Protein AF-A0A6L8ACH6-F1 (afdb_monomer)

pLDDT: mean 86.18, std 9.69, range [38.22, 97.25]

Sequence (185 aa):
MFSPNTLSLLRILLIPVFVLIYIFSDTHQWIAGLLFAIASITDLLDGYIARRTGKTSSFGTFLDPTADKLTVISALVLLVGMHGELWLTLPGLVIVCRELLVSSLREWMAERQVRSQVAVTEISKAKTVVQMVAIVILLSNAPVFNLWTILGYIFIYIATALTLWSMFVHLRSAWPVLRSDFIEK

Structure (mmCIF, N/CA/C/O backbone):
data_AF-A0A6L8ACH6-F1
#
_entry.id   AF-A0A6L8ACH6-F1
#
loop_
_atom_site.group_PDB
_atom_site.id
_atom_site.type_symbol
_atom_site.label_atom_id
_atom_site.label_alt_id
_atom_site.label_comp_id
_atom_site.label_asym_id
_atom_site.label_entity_id
_atom_site.label_seq_id
_atom_site.pdbx_PDB_ins_code
_atom_site.Cartn_x
_atom_site.Cartn_y
_atom_site.Cartn_z
_atom_site.occupancy
_atom_site.B_iso_or_equiv
_atom_site.auth_seq_id
_atom_site.auth_comp_id
_atom_site.auth_asym_id
_atom_site.auth_atom_id
_atom_site.pdbx_PDB_model_num
ATOM 1 N N . MET A 1 1 ? -17.388 22.286 -6.278 1.00 38.22 1 MET A N 1
ATOM 2 C CA . MET A 1 1 ? -18.056 21.077 -5.751 1.00 38.22 1 MET A CA 1
ATOM 3 C C . MET A 1 1 ? -17.069 19.916 -5.835 1.00 38.22 1 MET A C 1
ATOM 5 O O . MET A 1 1 ? -17.180 19.087 -6.718 1.00 38.22 1 MET A O 1
ATOM 9 N N . PHE A 1 2 ? -16.052 19.898 -4.969 1.00 48.22 2 PHE A N 1
ATOM 10 C CA . PHE A 1 2 ? -15.153 18.748 -4.830 1.00 48.22 2 PHE A CA 1
ATOM 11 C C . PHE A 1 2 ? -15.548 18.057 -3.531 1.00 48.22 2 PHE A C 1
ATOM 13 O O . PHE A 1 2 ? -15.293 18.574 -2.445 1.00 48.22 2 PHE A O 1
ATOM 20 N N . SER A 1 3 ? -16.297 16.963 -3.638 1.00 57.16 3 SER A N 1
ATOM 21 C CA . SER A 1 3 ? -16.552 16.102 -2.486 1.00 57.16 3 SER A CA 1
ATOM 22 C C . SER A 1 3 ? -15.274 15.318 -2.175 1.00 57.16 3 SER A C 1
ATOM 24 O O . SER A 1 3 ? -14.620 14.893 -3.126 1.00 57.16 3 SER A O 1
ATOM 26 N N . PRO A 1 4 ? -14.945 15.050 -0.901 1.00 57.12 4 PRO A N 1
ATOM 27 C CA . PRO A 1 4 ? -13.820 14.188 -0.507 1.00 57.12 4 PRO A CA 1
ATOM 28 C C . PRO A 1 4 ? -13.763 12.848 -1.266 1.00 57.12 4 PRO A C 1
ATOM 30 O O . PRO A 1 4 ? -12.696 12.309 -1.507 1.00 57.12 4 PRO A O 1
ATOM 33 N N . ASN A 1 5 ? -14.909 12.355 -1.743 1.00 67.56 5 ASN A N 1
ATOM 34 C CA . ASN A 1 5 ? -15.028 11.127 -2.529 1.00 67.56 5 ASN A CA 1
ATOM 35 C C . ASN A 1 5 ? -14.378 11.186 -3.925 1.00 67.56 5 ASN A C 1
ATOM 37 O O . ASN A 1 5 ? -14.096 10.142 -4.509 1.00 67.56 5 ASN A O 1
ATOM 41 N N . THR A 1 6 ? -14.199 12.375 -4.508 1.00 71.81 6 THR A N 1
ATOM 42 C CA . THR A 1 6 ? -13.719 12.517 -5.893 1.00 71.81 6 THR A CA 1
ATOM 43 C C . THR A 1 6 ? -12.267 12.064 -6.029 1.00 71.81 6 THR A C 1
ATOM 45 O O . THR A 1 6 ? -11.896 11.517 -7.063 1.00 71.81 6 THR A O 1
ATOM 48 N N . LEU A 1 7 ? -11.462 12.244 -4.983 1.00 75.00 7 LEU A N 1
ATOM 49 C CA . LEU A 1 7 ? -10.037 11.925 -4.993 1.00 75.00 7 LEU A CA 1
ATOM 50 C C . LEU A 1 7 ? -9.790 10.422 -4.765 1.00 75.00 7 LEU A C 1
ATOM 52 O O . LEU A 1 7 ? -9.022 9.822 -5.518 1.00 75.00 7 LEU A O 1
ATOM 56 N N . SER A 1 8 ? -10.545 9.763 -3.874 1.00 79.06 8 SER A N 1
ATOM 57 C CA . SER A 1 8 ? -10.532 8.292 -3.765 1.00 79.06 8 SER A CA 1
ATOM 58 C C . SER A 1 8 ? -11.012 7.612 -5.061 1.00 79.06 8 SER A C 1
ATOM 60 O O . SER A 1 8 ? -10.415 6.632 -5.503 1.00 79.06 8 SER A O 1
ATOM 62 N N . LEU A 1 9 ? -12.050 8.148 -5.721 1.00 81.62 9 LEU A N 1
ATOM 63 C CA . LEU A 1 9 ? -12.519 7.648 -7.025 1.00 81.62 9 LEU A CA 1
ATOM 64 C C . LEU A 1 9 ? -11.479 7.845 -8.131 1.00 81.62 9 LEU A C 1
ATOM 66 O O . LEU A 1 9 ? -11.245 6.933 -8.924 1.00 81.62 9 LEU A O 1
ATOM 70 N N . LEU A 1 10 ? -10.830 9.012 -8.164 1.00 83.69 10 LEU A N 1
ATOM 71 C CA . LEU A 1 10 ? -9.729 9.281 -9.084 1.00 83.69 10 LEU A CA 1
ATOM 72 C C . LEU A 1 10 ? -8.597 8.272 -8.878 1.00 83.69 10 LEU A C 1
ATOM 74 O O . LEU A 1 10 ? -8.064 7.758 -9.852 1.00 83.69 10 LEU A O 1
ATOM 78 N N . ARG A 1 11 ? -8.265 7.935 -7.627 1.00 85.25 11 ARG A N 1
ATOM 79 C CA . ARG A 1 11 ? -7.232 6.941 -7.314 1.00 85.25 11 ARG A CA 1
ATOM 80 C C . ARG A 1 11 ? -7.567 5.567 -7.873 1.00 85.25 11 ARG A C 1
ATOM 82 O O . ARG A 1 11 ? -6.720 4.961 -8.517 1.00 85.25 11 ARG A O 1
ATOM 89 N N . ILE A 1 12 ? -8.804 5.108 -7.689 1.00 86.62 12 ILE A N 1
ATOM 90 C CA . ILE A 1 12 ? -9.270 3.841 -8.270 1.00 86.62 12 ILE A CA 1
ATOM 91 C C . ILE A 1 12 ? -9.167 3.881 -9.796 1.00 86.62 12 ILE A C 1
ATOM 93 O O . ILE A 1 12 ? -8.732 2.905 -10.399 1.00 86.62 12 ILE A O 1
ATOM 97 N N . LEU A 1 13 ? -9.507 5.011 -10.419 1.00 88.00 13 LEU A N 1
ATOM 98 C CA . LEU A 1 13 ? -9.372 5.192 -11.863 1.00 88.00 13 LEU A CA 1
ATOM 99 C C . LEU A 1 13 ? -7.904 5.233 -12.324 1.00 88.00 13 LEU A C 1
ATOM 101 O O . LEU A 1 13 ? -7.607 4.801 -13.433 1.00 88.00 13 LEU A O 1
ATOM 105 N N . LEU A 1 14 ? -6.976 5.704 -11.486 1.00 88.31 14 LEU A N 1
ATOM 106 C CA . LEU A 1 14 ? -5.540 5.699 -11.781 1.00 88.31 14 LEU A CA 1
ATOM 107 C C . LEU A 1 14 ? -4.943 4.287 -11.780 1.00 88.31 14 LEU A C 1
ATOM 109 O O . LEU A 1 14 ? -3.948 4.074 -12.472 1.00 88.31 14 LEU A O 1
ATOM 113 N N . ILE A 1 15 ? -5.547 3.326 -11.069 1.00 90.69 15 ILE A N 1
ATOM 114 C CA . ILE A 1 15 ? -5.081 1.930 -11.029 1.00 90.69 15 ILE A CA 1
ATOM 115 C C . ILE A 1 15 ? -4.943 1.320 -12.430 1.00 90.69 15 ILE A C 1
ATOM 117 O O . ILE A 1 15 ? -3.822 0.974 -12.807 1.00 90.69 15 ILE A O 1
ATOM 121 N N . PRO A 1 16 ? -6.013 1.208 -13.243 1.00 91.44 16 PRO A N 1
ATOM 122 C CA . PRO A 1 16 ? -5.892 0.652 -14.586 1.00 91.44 16 PRO A CA 1
ATOM 123 C C . PRO A 1 16 ? -4.945 1.474 -15.469 1.00 91.44 16 PRO A C 1
ATOM 125 O O . PRO A 1 16 ? -4.274 0.907 -16.323 1.00 91.44 16 PRO A O 1
ATOM 128 N N . VAL A 1 17 ? -4.836 2.788 -15.252 1.00 91.06 17 VAL A N 1
ATOM 129 C CA . VAL A 1 17 ? -3.951 3.653 -16.045 1.00 91.06 17 VAL A CA 1
ATOM 130 C C . VAL A 1 17 ? -2.483 3.300 -15.812 1.00 91.06 17 VAL A C 1
ATOM 132 O O . VAL A 1 17 ? -1.770 3.040 -16.781 1.00 91.06 17 VAL A O 1
ATOM 135 N N . PHE A 1 18 ? -2.017 3.239 -14.558 1.00 89.75 18 PHE A N 1
ATOM 136 C CA . PHE A 1 18 ? -0.618 2.879 -14.306 1.00 89.75 18 PHE A CA 1
ATOM 137 C C . PHE A 1 18 ? -0.336 1.407 -14.638 1.00 89.75 18 PHE A C 1
ATOM 139 O O . PHE A 1 18 ? 0.766 1.099 -15.083 1.00 89.75 18 PHE A O 1
ATOM 146 N N . VAL A 1 19 ? -1.325 0.514 -14.486 1.00 91.19 19 VAL A N 1
ATOM 147 C CA . VAL A 1 19 ? -1.236 -0.899 -14.897 1.00 91.19 19 VAL A CA 1
ATOM 148 C C . VAL A 1 19 ? -0.968 -1.018 -16.394 1.00 91.19 19 VAL A C 1
ATOM 150 O O . VAL A 1 19 ? -0.007 -1.669 -16.796 1.00 91.19 19 VAL A O 1
ATOM 153 N N . LEU A 1 20 ? -1.787 -0.366 -17.221 1.00 91.38 20 LEU A N 1
ATOM 154 C CA . LEU A 1 20 ? -1.635 -0.410 -18.674 1.00 91.38 20 LEU A CA 1
ATOM 155 C C . LEU A 1 20 ? -0.303 0.205 -19.106 1.00 91.38 20 LEU A C 1
ATOM 157 O O . LEU A 1 20 ? 0.388 -0.366 -19.944 1.00 91.38 20 LEU A O 1
ATOM 161 N N . ILE A 1 21 ? 0.092 1.328 -18.505 1.00 89.62 21 ILE A N 1
ATOM 162 C CA . ILE A 1 21 ? 1.381 1.960 -18.805 1.00 89.62 21 ILE A CA 1
ATOM 163 C C . ILE A 1 21 ? 2.539 1.025 -18.460 1.00 89.62 21 ILE A C 1
ATOM 165 O O . ILE A 1 21 ? 3.457 0.900 -19.261 1.00 89.62 21 ILE A O 1
ATOM 169 N N . TYR A 1 22 ? 2.501 0.351 -17.311 1.00 89.38 22 TYR A N 1
ATOM 170 C CA . TYR A 1 22 ? 3.578 -0.551 -16.909 1.00 89.38 22 TYR A CA 1
ATOM 171 C C . TYR A 1 22 ? 3.683 -1.790 -17.811 1.00 89.38 22 TYR A C 1
ATOM 173 O O . TYR A 1 22 ? 4.790 -2.221 -18.114 1.00 89.38 22 TYR A O 1
ATOM 181 N N . ILE A 1 23 ? 2.550 -2.340 -18.265 1.00 88.88 23 ILE A N 1
ATOM 182 C CA . ILE A 1 23 ? 2.513 -3.533 -19.129 1.00 88.88 23 ILE A CA 1
ATOM 183 C C . ILE A 1 23 ? 2.918 -3.213 -20.573 1.00 88.88 23 ILE A C 1
ATOM 185 O O . ILE A 1 23 ? 3.626 -3.996 -21.195 1.00 88.88 23 ILE A O 1
ATOM 189 N N . PHE A 1 24 ? 2.441 -2.096 -21.129 1.00 87.81 24 PHE A N 1
ATOM 190 C CA . PHE A 1 24 ? 2.617 -1.777 -22.552 1.00 87.81 24 PHE A CA 1
ATOM 191 C C . PHE A 1 24 ? 3.800 -0.847 -22.843 1.00 87.81 24 PHE A C 1
ATOM 193 O O . PHE A 1 24 ? 4.075 -0.568 -24.009 1.00 87.81 24 PHE A O 1
ATOM 200 N N . SER A 1 25 ? 4.483 -0.334 -21.817 1.00 80.56 25 SER A N 1
ATOM 201 C CA . SER A 1 25 ? 5.619 0.569 -21.990 1.00 80.56 25 SER A CA 1
ATOM 202 C C . SER A 1 25 ? 6.904 -0.038 -21.452 1.00 80.56 25 SER A C 1
ATOM 204 O O . SER A 1 25 ? 7.213 0.075 -20.267 1.00 80.56 25 SER A O 1
ATOM 206 N N . ASP A 1 26 ? 7.712 -0.585 -22.355 1.00 73.25 26 ASP A N 1
ATOM 207 C CA . ASP A 1 26 ? 9.043 -1.097 -22.016 1.00 73.25 26 ASP A CA 1
ATOM 208 C C . ASP A 1 26 ? 10.033 0.027 -21.666 1.00 73.25 26 ASP A C 1
ATOM 210 O O . ASP A 1 26 ? 11.015 -0.188 -20.962 1.00 73.25 26 ASP A O 1
ATOM 214 N N . THR A 1 27 ? 9.788 1.249 -22.152 1.00 74.19 27 THR A N 1
ATOM 215 C CA . THR A 1 27 ? 10.731 2.379 -22.028 1.00 74.19 27 THR A CA 1
ATOM 216 C C . THR A 1 27 ? 10.309 3.418 -20.986 1.00 74.19 27 THR A C 1
ATOM 218 O O . THR A 1 27 ? 11.142 4.198 -20.528 1.00 74.19 27 THR A O 1
ATOM 221 N N . HIS A 1 28 ? 9.032 3.454 -20.585 1.00 81.31 28 HIS A N 1
ATOM 222 C CA . HIS A 1 28 ? 8.498 4.519 -19.723 1.00 81.31 28 HIS A CA 1
ATOM 223 C C . HIS A 1 28 ? 7.898 4.008 -18.409 1.00 81.31 28 HIS A C 1
ATOM 225 O O . HIS A 1 28 ? 6.934 4.576 -17.900 1.00 81.31 28 HIS A O 1
ATOM 231 N N . GLN A 1 29 ? 8.486 2.969 -17.818 1.00 85.50 29 GLN A N 1
ATOM 232 C CA . GLN A 1 29 ? 8.075 2.448 -16.505 1.00 85.50 29 GLN A CA 1
ATOM 233 C C . GLN A 1 29 ? 8.131 3.514 -15.400 1.00 85.50 29 GLN A C 1
ATOM 235 O O . GLN A 1 29 ? 7.270 3.549 -14.524 1.00 85.50 29 GLN A O 1
ATOM 240 N N . TRP A 1 30 ? 9.049 4.480 -15.505 1.00 90.44 30 TRP A N 1
ATOM 241 C CA . TRP A 1 30 ? 9.097 5.655 -14.627 1.00 90.44 30 TRP A CA 1
ATOM 242 C C . TRP A 1 30 ? 7.768 6.430 -14.567 1.00 90.44 30 TRP A C 1
ATOM 244 O O . TRP A 1 30 ? 7.451 7.004 -13.527 1.00 90.44 30 TRP A O 1
ATOM 254 N N . ILE A 1 31 ? 6.950 6.404 -15.628 1.00 92.31 31 ILE A N 1
ATOM 255 C CA . ILE A 1 31 ? 5.611 7.013 -15.632 1.00 92.31 31 ILE A CA 1
ATOM 256 C C . ILE A 1 31 ? 4.658 6.226 -14.729 1.00 92.31 31 ILE A C 1
ATOM 258 O O . ILE A 1 31 ? 3.890 6.834 -13.987 1.00 92.31 31 ILE A O 1
ATOM 262 N N . ALA A 1 32 ? 4.708 4.891 -14.745 1.00 92.00 32 ALA A N 1
ATOM 263 C CA . ALA A 1 32 ? 3.882 4.067 -13.862 1.00 92.00 32 ALA A CA 1
ATOM 264 C C . ALA A 1 32 ? 4.236 4.311 -12.388 1.00 92.00 32 ALA A C 1
ATOM 266 O O . ALA A 1 32 ? 3.345 4.528 -11.564 1.00 92.00 32 ALA A O 1
ATOM 267 N N . GLY A 1 33 ? 5.532 4.368 -12.067 1.00 93.31 33 GLY A N 1
ATOM 268 C CA . GLY A 1 33 ? 5.996 4.725 -10.727 1.00 93.31 33 GLY A CA 1
ATOM 269 C C . GLY A 1 33 ? 5.614 6.151 -10.312 1.00 93.31 33 GLY A C 1
ATOM 270 O O . GLY A 1 33 ? 5.178 6.361 -9.180 1.00 93.31 33 GLY A O 1
ATOM 271 N N . LEU A 1 34 ? 5.678 7.120 -11.231 1.00 93.88 34 LEU A N 1
ATOM 272 C CA . LEU A 1 34 ? 5.229 8.496 -10.994 1.00 93.88 34 LEU A CA 1
ATOM 273 C C . LEU A 1 34 ? 3.719 8.573 -10.727 1.00 93.88 34 LEU A C 1
ATOM 275 O O . LEU A 1 34 ? 3.297 9.235 -9.781 1.00 93.88 34 LEU A O 1
ATOM 279 N N . LEU A 1 35 ? 2.898 7.884 -11.521 1.00 93.50 35 LEU A N 1
ATOM 280 C CA . LEU A 1 35 ? 1.449 7.832 -11.317 1.00 93.50 35 LEU A CA 1
ATOM 281 C C . LEU A 1 35 ? 1.093 7.182 -9.980 1.00 93.50 35 LEU A C 1
ATOM 283 O O . LEU A 1 35 ? 0.237 7.697 -9.260 1.00 93.50 35 LEU A O 1
ATOM 287 N N . PHE A 1 36 ? 1.781 6.100 -9.613 1.00 94.44 36 PHE A N 1
ATOM 288 C CA . PHE A 1 36 ? 1.624 5.472 -8.305 1.00 94.44 36 PHE A CA 1
ATOM 289 C C . PHE A 1 36 ? 2.039 6.412 -7.160 1.00 94.44 36 PHE A C 1
ATOM 291 O O . PHE A 1 36 ? 1.350 6.487 -6.139 1.00 94.44 36 PHE A O 1
ATOM 298 N N . ALA A 1 37 ? 3.126 7.173 -7.326 1.00 94.19 37 ALA A N 1
ATOM 299 C CA . ALA A 1 37 ? 3.557 8.172 -6.350 1.00 94.19 37 ALA A CA 1
ATOM 300 C C . ALA A 1 37 ? 2.504 9.278 -6.177 1.00 94.19 37 ALA A C 1
ATOM 302 O O . ALA A 1 37 ? 2.145 9.614 -5.049 1.00 94.19 37 ALA A O 1
ATOM 303 N N . ILE A 1 38 ? 1.954 9.800 -7.280 1.00 91.88 38 ILE A N 1
ATOM 304 C CA . ILE A 1 38 ? 0.877 10.802 -7.259 1.00 91.88 38 ILE A CA 1
ATOM 305 C C . ILE A 1 38 ? -0.366 10.239 -6.561 1.00 91.88 38 ILE A C 1
ATOM 307 O O . ILE A 1 38 ? -0.938 10.909 -5.699 1.00 91.88 38 ILE A O 1
ATOM 311 N N . ALA A 1 39 ? -0.759 9.003 -6.877 1.00 90.06 39 ALA A N 1
ATOM 312 C CA . ALA A 1 39 ? -1.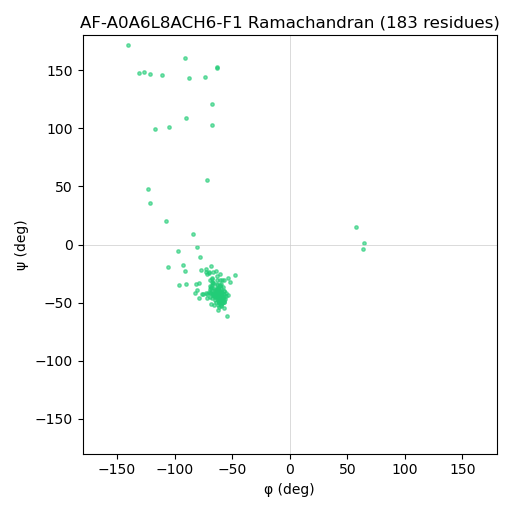892 8.329 -6.249 1.00 90.06 39 ALA A CA 1
ATOM 313 C C . ALA A 1 39 ? -1.702 8.184 -4.727 1.00 90.06 39 ALA A C 1
ATOM 315 O O . ALA A 1 39 ? -2.606 8.516 -3.959 1.00 90.06 39 ALA A O 1
ATOM 316 N N . SER A 1 40 ? -0.508 7.766 -4.298 1.00 89.12 40 SER A N 1
ATOM 317 C CA . SER A 1 40 ? -0.149 7.595 -2.883 1.00 89.12 40 SER A CA 1
ATOM 318 C C . SER A 1 40 ? -0.079 8.922 -2.117 1.00 89.12 40 SER A C 1
ATOM 320 O O . SER A 1 40 ? -0.521 9.006 -0.977 1.00 89.12 40 SER A O 1
ATOM 322 N N . ILE A 1 41 ? 0.447 9.989 -2.727 1.00 88.50 41 ILE A N 1
ATOM 323 C CA . ILE A 1 41 ? 0.501 11.320 -2.096 1.00 88.50 41 ILE A CA 1
ATOM 324 C C . ILE A 1 41 ? -0.904 11.918 -1.975 1.00 88.50 41 ILE A C 1
ATOM 326 O O . ILE A 1 41 ? -1.226 12.547 -0.966 1.00 88.50 41 ILE A O 1
ATOM 330 N N . THR A 1 42 ? -1.748 11.705 -2.986 1.00 86.06 42 THR A N 1
ATOM 331 C CA . THR A 1 42 ? -3.134 12.190 -2.984 1.00 86.06 42 THR A CA 1
ATOM 332 C C . THR A 1 42 ? -3.931 11.603 -1.815 1.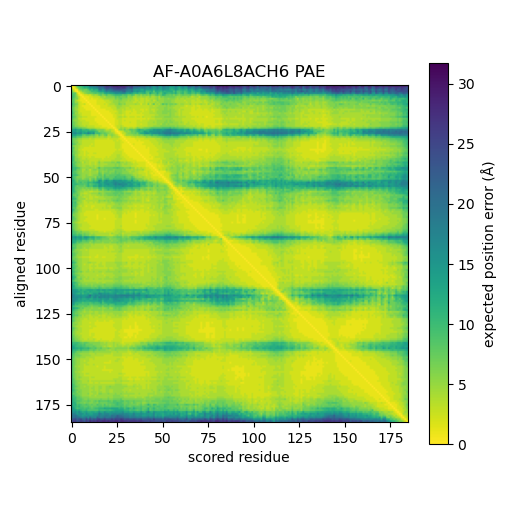00 86.06 42 THR A C 1
ATOM 334 O O . THR A 1 42 ? -4.691 12.333 -1.187 1.00 86.06 42 THR A O 1
ATOM 337 N N . ASP A 1 43 ? -3.685 10.343 -1.438 1.00 82.88 43 ASP A N 1
ATOM 338 C CA . ASP A 1 43 ? -4.285 9.722 -0.245 1.00 82.88 43 ASP A CA 1
ATOM 339 C C . ASP A 1 43 ? -3.973 10.463 1.056 1.00 82.88 43 ASP A C 1
ATOM 341 O O . ASP A 1 43 ? -4.860 10.770 1.857 1.00 82.88 43 ASP A O 1
ATOM 345 N N . LEU A 1 44 ? -2.705 10.823 1.242 1.00 80.88 44 LEU A N 1
ATOM 346 C CA . LEU A 1 44 ? -2.275 11.551 2.431 1.00 80.88 44 LEU A CA 1
ATOM 347 C C . LEU A 1 44 ? -2.959 12.921 2.521 1.00 80.88 44 LEU A C 1
ATOM 349 O O . LEU A 1 44 ? -3.333 13.366 3.612 1.00 80.88 44 LEU A O 1
ATOM 353 N N . LEU A 1 45 ? -3.135 13.583 1.373 1.00 80.31 45 LEU A N 1
ATOM 354 C CA . LEU A 1 45 ? -3.819 14.870 1.281 1.00 80.31 45 LEU A CA 1
ATOM 355 C C . LEU A 1 45 ? -5.319 14.737 1.568 1.00 80.31 45 LEU A C 1
ATOM 357 O O . LEU A 1 45 ? -5.850 15.548 2.330 1.00 80.31 45 LEU A O 1
ATOM 361 N N . ASP A 1 46 ? -5.982 13.703 1.051 1.00 77.62 46 ASP A N 1
ATOM 362 C CA . ASP A 1 46 ? -7.395 13.416 1.331 1.00 77.62 46 ASP A CA 1
ATOM 363 C C . ASP A 1 46 ? -7.643 13.216 2.820 1.00 77.62 46 ASP A C 1
ATOM 365 O O . ASP A 1 46 ? -8.500 13.881 3.415 1.00 77.62 46 ASP A O 1
ATOM 369 N N . GLY A 1 47 ? -6.835 12.364 3.453 1.00 74.69 47 GLY A N 1
ATOM 370 C CA . GLY A 1 47 ? -6.927 12.103 4.884 1.00 74.69 47 GLY A CA 1
ATOM 371 C C . GLY A 1 47 ? -6.714 13.365 5.724 1.00 74.69 47 GLY A C 1
ATOM 372 O O . GLY A 1 47 ? -7.354 13.544 6.765 1.00 74.69 47 GLY A O 1
ATOM 373 N N . TYR A 1 48 ? -5.851 14.277 5.273 1.00 78.69 48 TYR A N 1
ATOM 374 C CA . TYR A 1 48 ? -5.621 15.557 5.936 1.00 78.69 48 TYR A CA 1
ATOM 375 C C . TYR A 1 48 ? -6.795 16.534 5.770 1.00 78.69 48 TYR A C 1
ATOM 377 O O . TYR A 1 48 ? -7.250 17.135 6.750 1.00 78.69 48 TYR A O 1
ATOM 385 N N . ILE A 1 49 ? -7.322 16.675 4.550 1.00 77.56 49 ILE A N 1
ATOM 386 C CA . ILE A 1 49 ? -8.445 17.570 4.244 1.00 77.56 49 ILE A CA 1
ATOM 387 C C . ILE A 1 49 ? -9.722 17.086 4.938 1.00 77.56 49 ILE A C 1
ATOM 389 O O . ILE A 1 49 ? -10.445 17.899 5.522 1.00 77.56 49 ILE A O 1
ATOM 393 N N . ALA A 1 50 ? -9.986 15.778 4.949 1.00 74.06 50 ALA A N 1
ATOM 394 C CA . ALA A 1 50 ? -11.143 15.195 5.627 1.00 74.06 50 ALA A CA 1
ATOM 395 C C . ALA A 1 50 ? -11.129 15.492 7.138 1.00 74.06 50 ALA A C 1
ATOM 397 O O . ALA A 1 50 ? -12.143 15.919 7.694 1.00 74.06 50 ALA A O 1
ATOM 398 N N . ARG A 1 51 ? -9.962 15.372 7.794 1.00 75.00 51 ARG A N 1
ATOM 399 C CA . ARG A 1 51 ? -9.799 15.701 9.225 1.00 75.00 51 ARG A CA 1
ATOM 400 C C . ARG A 1 51 ? -10.045 17.175 9.534 1.00 75.00 51 ARG A C 1
ATOM 402 O O . ARG A 1 51 ? -10.563 17.484 10.601 1.00 75.00 51 ARG A O 1
ATOM 409 N N . ARG A 1 52 ? -9.676 18.083 8.623 1.00 78.12 52 ARG A N 1
ATOM 410 C CA . ARG A 1 52 ? -9.875 19.531 8.809 1.00 78.12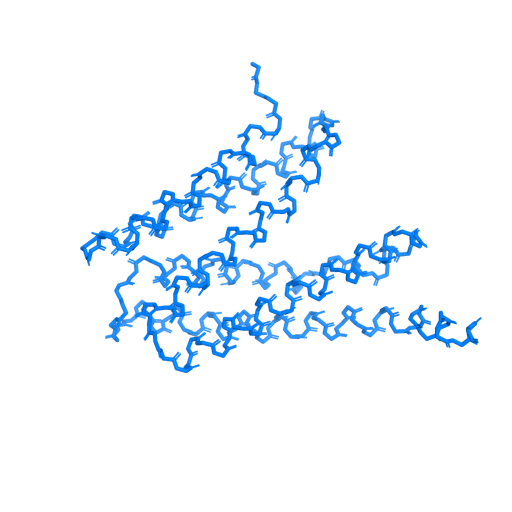 52 ARG A CA 1
ATOM 411 C C . ARG A 1 52 ? -11.283 20.008 8.481 1.00 78.12 52 ARG A C 1
ATOM 413 O O . ARG A 1 52 ? -11.750 20.963 9.089 1.00 78.12 52 ARG A O 1
ATOM 420 N N . THR A 1 53 ? -11.936 19.398 7.497 1.00 77.88 53 THR A N 1
ATOM 421 C CA . THR A 1 53 ? -13.227 19.885 6.988 1.00 77.88 53 THR A CA 1
ATOM 422 C C . THR A 1 53 ? -14.429 19.239 7.666 1.00 77.88 53 THR A C 1
ATOM 424 O O . THR A 1 53 ? -15.529 19.771 7.545 1.00 77.88 53 THR A O 1
ATOM 427 N N . GLY A 1 54 ? -14.253 18.099 8.347 1.00 69.62 54 GLY A N 1
ATOM 428 C CA . GLY A 1 54 ? -15.331 17.376 9.035 1.00 69.62 54 GLY A CA 1
ATOM 429 C C . GLY A 1 54 ? -16.416 16.821 8.102 1.00 69.62 54 GLY A C 1
ATOM 430 O O . GLY A 1 54 ? -17.376 16.208 8.559 1.00 69.62 54 GLY A O 1
ATOM 431 N N . LYS A 1 55 ? -16.278 17.017 6.786 1.00 69.56 55 LYS A N 1
ATOM 432 C CA . LYS A 1 55 ? -17.209 16.534 5.771 1.00 69.56 55 LYS A CA 1
ATOM 433 C C . LYS A 1 55 ? -16.757 15.148 5.346 1.00 69.56 55 LYS A C 1
ATOM 435 O O . LYS A 1 55 ? -15.745 15.010 4.673 1.00 69.56 55 LYS A O 1
ATOM 440 N N . THR A 1 56 ? -17.509 14.126 5.729 1.00 69.88 56 THR A N 1
ATOM 441 C CA . THR A 1 56 ? -17.313 12.752 5.254 1.00 69.88 56 THR A CA 1
ATOM 442 C C . THR A 1 56 ? -18.656 12.199 4.797 1.00 69.88 56 THR A C 1
ATOM 444 O O . THR A 1 56 ? -19.704 12.597 5.304 1.00 69.88 56 THR A O 1
ATOM 447 N N . SER A 1 57 ? -18.640 11.333 3.788 1.00 78.19 57 SER A N 1
ATOM 448 C CA . SER A 1 57 ? -19.833 10.598 3.365 1.00 78.19 57 SER A CA 1
ATOM 449 C C . SER A 1 57 ? -19.652 9.128 3.716 1.00 78.19 57 SER A C 1
ATOM 451 O O . SER A 1 57 ? -18.538 8.617 3.619 1.00 78.19 57 SER A O 1
ATOM 453 N N . SER A 1 58 ? -20.737 8.438 4.077 1.00 77.25 58 SER A N 1
ATOM 454 C CA . SER A 1 58 ? -20.685 7.010 4.425 1.00 77.25 58 SER A CA 1
ATOM 455 C C . SER A 1 58 ? -20.056 6.167 3.305 1.00 77.25 58 SER A C 1
ATOM 457 O O . SER A 1 58 ? -19.183 5.343 3.570 1.00 77.25 58 SER A O 1
ATOM 459 N N . PHE A 1 59 ? -20.410 6.451 2.047 1.00 77.06 59 PHE A N 1
ATOM 460 C CA . PHE A 1 59 ? -19.833 5.770 0.888 1.00 77.06 59 PHE A CA 1
ATOM 461 C C . PHE A 1 59 ? -18.336 6.067 0.704 1.00 77.06 59 PHE A C 1
ATOM 463 O O . PHE A 1 59 ? -17.553 5.153 0.468 1.00 77.06 59 PHE A O 1
ATOM 470 N N . GLY A 1 60 ? -17.915 7.326 0.859 1.00 77.31 60 GLY A N 1
ATOM 471 C CA . GLY A 1 60 ? -16.501 7.703 0.765 1.00 77.31 60 GLY A CA 1
ATOM 472 C C . GLY A 1 60 ? -15.647 7.059 1.855 1.00 77.31 60 GLY A C 1
ATOM 473 O O . GLY A 1 60 ? -14.570 6.552 1.568 1.00 77.31 60 GLY A O 1
ATOM 474 N N . THR A 1 61 ? -16.154 6.997 3.089 1.00 76.12 61 THR A N 1
ATOM 475 C CA . THR A 1 61 ? -15.467 6.345 4.214 1.00 76.12 61 THR A CA 1
ATOM 476 C C . THR A 1 61 ? -15.275 4.842 4.003 1.00 76.12 61 THR A C 1
ATOM 478 O O . THR A 1 61 ? -14.290 4.289 4.481 1.00 76.12 61 THR A O 1
ATOM 481 N N . PHE A 1 62 ? -16.182 4.182 3.282 1.00 81.19 62 PHE A N 1
ATOM 482 C CA . PHE A 1 62 ? -16.021 2.785 2.872 1.00 81.19 62 PHE A CA 1
ATOM 483 C C . PHE A 1 62 ? -15.031 2.627 1.705 1.00 81.19 62 PHE A C 1
ATOM 485 O O . PHE A 1 62 ? -14.198 1.715 1.694 1.00 81.19 62 PHE A O 1
ATOM 492 N N . LEU A 1 63 ? -15.114 3.519 0.716 1.00 82.06 63 LEU A N 1
ATOM 493 C CA . LEU A 1 63 ? -14.308 3.438 -0.497 1.00 82.06 63 LEU A CA 1
ATOM 494 C C . LEU A 1 63 ? -12.826 3.724 -0.235 1.00 82.06 63 LEU A C 1
ATOM 496 O O . LEU A 1 63 ? -11.973 3.097 -0.851 1.00 82.06 63 LEU A O 1
ATOM 500 N N . ASP A 1 64 ? -12.517 4.633 0.685 1.00 81.00 64 ASP A N 1
ATOM 501 C CA . ASP A 1 64 ? -11.158 5.119 0.931 1.00 81.00 64 ASP A CA 1
ATOM 502 C C . ASP A 1 64 ? -10.183 4.011 1.408 1.00 81.00 64 ASP A C 1
ATOM 504 O O . ASP A 1 64 ? -9.192 3.755 0.715 1.00 81.00 64 ASP A O 1
ATOM 508 N N . PRO A 1 65 ? -10.494 3.206 2.450 1.00 80.06 65 PRO A N 1
ATOM 509 C CA . PRO A 1 65 ? -9.667 2.052 2.826 1.00 80.06 65 PRO A CA 1
ATOM 510 C C . PRO A 1 65 ? -9.603 0.953 1.759 1.00 80.06 65 PRO A C 1
ATOM 512 O O . PRO A 1 65 ? -8.693 0.123 1.773 1.00 80.06 65 PRO A O 1
ATOM 515 N N . THR A 1 66 ? -10.599 0.892 0.874 1.00 85.81 66 THR A N 1
ATOM 516 C CA . THR A 1 66 ? -10.658 -0.095 -0.210 1.00 85.81 66 THR A CA 1
ATOM 517 C C . THR A 1 66 ? -9.736 0.322 -1.355 1.00 85.81 66 THR A C 1
ATOM 519 O O . THR A 1 66 ? -8.938 -0.486 -1.827 1.00 85.81 66 THR A O 1
ATOM 522 N N . ALA A 1 67 ? -9.792 1.594 -1.756 1.00 86.88 67 ALA A N 1
ATOM 523 C CA . ALA A 1 67 ? -8.949 2.183 -2.789 1.00 86.88 67 ALA A CA 1
ATOM 524 C C . ALA A 1 67 ? -7.459 2.082 -2.438 1.00 86.88 67 ALA A C 1
ATOM 526 O O . ALA A 1 67 ? -6.653 1.728 -3.299 1.00 86.88 67 ALA A O 1
ATOM 527 N N . ASP A 1 68 ? -7.101 2.344 -1.178 1.00 85.44 68 ASP A N 1
ATOM 528 C CA . ASP A 1 68 ? -5.729 2.217 -0.673 1.00 85.44 68 ASP A CA 1
ATOM 529 C C . ASP A 1 68 ? -5.172 0.796 -0.882 1.00 85.44 68 ASP A C 1
ATOM 531 O O . ASP A 1 68 ? -4.179 0.594 -1.589 1.00 85.44 68 ASP A O 1
ATOM 535 N N . LYS A 1 69 ? -5.888 -0.222 -0.385 1.00 89.38 69 LYS A N 1
ATOM 536 C CA . LYS A 1 69 ? -5.482 -1.630 -0.538 1.00 89.38 69 LYS A CA 1
ATOM 537 C C . LYS A 1 69 ? -5.401 -2.047 -1.999 1.00 89.38 69 LYS A C 1
ATOM 539 O O . LYS A 1 69 ? -4.433 -2.694 -2.385 1.00 89.38 69 LYS A O 1
ATOM 544 N N . LEU A 1 70 ? -6.395 -1.687 -2.812 1.00 91.69 70 LEU A N 1
ATOM 545 C CA . LEU A 1 70 ? -6.406 -2.034 -4.234 1.00 91.69 70 LEU A CA 1
ATOM 546 C C . LEU A 1 70 ? -5.210 -1.430 -4.969 1.00 91.69 70 LEU A C 1
ATOM 548 O O . LEU A 1 70 ? -4.603 -2.116 -5.787 1.00 91.69 70 LEU A O 1
ATOM 552 N N . THR A 1 71 ? -4.839 -0.189 -4.651 1.00 92.50 71 THR A N 1
ATOM 553 C CA . THR A 1 71 ? -3.693 0.495 -5.268 1.00 92.50 71 THR A CA 1
ATOM 554 C C . THR A 1 71 ? -2.395 -0.260 -4.979 1.00 92.50 71 THR A C 1
ATOM 556 O O . THR A 1 71 ? -1.661 -0.616 -5.902 1.00 92.50 71 THR A O 1
ATOM 559 N N . VAL A 1 72 ? -2.148 -0.583 -3.707 1.00 94.19 72 VAL A N 1
ATOM 560 C CA . VAL A 1 72 ? -0.954 -1.319 -3.266 1.00 94.19 72 VAL A CA 1
ATOM 561 C C . VAL A 1 72 ? -0.920 -2.745 -3.812 1.00 94.19 72 VAL A C 1
ATOM 563 O O . VAL A 1 72 ? 0.107 -3.177 -4.333 1.00 94.19 72 VAL A O 1
ATOM 566 N N . ILE A 1 73 ? -2.027 -3.485 -3.699 1.00 95.12 73 ILE A N 1
ATOM 567 C CA . ILE A 1 73 ? -2.112 -4.876 -4.160 1.00 95.12 73 ILE A CA 1
ATOM 568 C C . ILE A 1 73 ? -1.889 -4.937 -5.671 1.00 95.12 73 ILE A C 1
ATOM 570 O O . ILE A 1 73 ? -1.106 -5.765 -6.126 1.00 95.12 73 ILE A O 1
ATOM 574 N N . SER A 1 74 ? -2.504 -4.037 -6.443 1.00 94.88 74 SER A N 1
ATOM 575 C CA . SER A 1 74 ? -2.326 -3.996 -7.901 1.00 94.88 74 SER A CA 1
ATOM 576 C C . SER A 1 74 ? -0.869 -3.746 -8.281 1.00 94.88 74 SER A C 1
ATOM 578 O O . SER A 1 74 ? -0.332 -4.436 -9.143 1.00 94.88 74 SER A O 1
ATOM 580 N N . ALA A 1 75 ? -0.199 -2.814 -7.598 1.00 95.00 75 ALA A N 1
ATOM 581 C CA . ALA A 1 75 ? 1.218 -2.555 -7.820 1.00 95.00 75 ALA A CA 1
ATOM 582 C C . ALA A 1 75 ? 2.098 -3.770 -7.486 1.00 95.00 75 ALA A C 1
ATOM 584 O O . ALA A 1 75 ? 2.963 -4.132 -8.279 1.00 95.00 75 ALA A O 1
ATOM 585 N N . LEU A 1 76 ? 1.861 -4.442 -6.354 1.00 95.06 76 LEU A N 1
ATOM 586 C CA . LEU A 1 76 ? 2.611 -5.647 -5.986 1.00 95.06 76 LEU A CA 1
ATOM 587 C C . LEU A 1 76 ? 2.375 -6.798 -6.970 1.00 95.06 76 LEU A C 1
ATOM 589 O O . LEU A 1 76 ? 3.327 -7.484 -7.324 1.00 95.06 76 LEU A O 1
ATOM 593 N N . VAL A 1 77 ? 1.143 -6.990 -7.448 1.00 94.38 77 VAL A N 1
ATOM 594 C CA . VAL A 1 77 ? 0.823 -8.013 -8.457 1.00 94.38 77 VAL A CA 1
ATOM 595 C C . VAL A 1 77 ? 1.589 -7.761 -9.757 1.00 94.38 77 VAL A C 1
ATOM 597 O O . VAL A 1 77 ? 2.179 -8.696 -10.296 1.00 94.38 77 VAL A O 1
ATOM 600 N N . LEU A 1 78 ? 1.640 -6.512 -10.233 1.00 93.00 78 LEU A N 1
ATOM 601 C CA . LEU A 1 78 ? 2.433 -6.154 -11.415 1.00 93.00 78 LEU A CA 1
ATOM 602 C C . LEU A 1 78 ? 3.919 -6.429 -11.217 1.00 93.00 78 LEU A C 1
ATOM 604 O O . LEU A 1 78 ? 4.555 -7.030 -12.078 1.00 93.00 78 LEU A O 1
ATOM 608 N N . LEU A 1 79 ? 4.459 -5.999 -10.078 1.00 93.06 79 LEU A N 1
ATOM 609 C CA . LEU A 1 79 ? 5.865 -6.182 -9.747 1.00 93.06 79 LEU A CA 1
ATOM 610 C C . LEU A 1 79 ? 6.240 -7.667 -9.716 1.00 93.06 79 LEU A C 1
ATOM 612 O O . LEU A 1 79 ? 7.225 -8.062 -10.334 1.00 93.06 79 LEU A O 1
ATOM 616 N N . VAL A 1 80 ? 5.424 -8.500 -9.066 1.00 93.06 80 VAL A N 1
ATOM 617 C CA . VAL A 1 80 ? 5.613 -9.957 -9.038 1.00 93.06 80 VAL A CA 1
ATOM 618 C C . VAL A 1 80 ? 5.539 -10.555 -10.443 1.00 93.06 80 VAL A C 1
ATOM 620 O O . VAL A 1 80 ? 6.400 -11.355 -10.803 1.00 93.06 80 VAL A O 1
ATOM 623 N N . GLY A 1 81 ? 4.556 -10.145 -11.249 1.00 89.94 81 GLY A N 1
ATOM 624 C CA . GLY A 1 81 ? 4.390 -10.639 -12.616 1.00 89.94 81 GLY A CA 1
ATOM 625 C C . GLY A 1 81 ? 5.551 -10.282 -13.548 1.00 89.94 81 GLY A C 1
ATOM 626 O O . GLY A 1 81 ? 5.942 -11.112 -14.362 1.00 89.94 81 GLY A O 1
ATOM 627 N N . MET A 1 82 ? 6.119 -9.079 -13.416 1.00 86.75 82 MET A N 1
ATOM 628 C CA . MET A 1 82 ? 7.156 -8.578 -14.329 1.00 86.75 82 MET A CA 1
ATOM 629 C C . MET A 1 82 ? 8.581 -8.916 -13.897 1.00 86.75 82 MET A C 1
ATOM 631 O O . MET A 1 82 ? 9.434 -9.137 -14.751 1.00 86.75 82 MET A O 1
ATOM 635 N N . HIS A 1 83 ? 8.866 -8.959 -12.592 1.00 86.12 83 HIS A N 1
ATOM 636 C CA . HIS A 1 83 ? 10.187 -9.371 -12.118 1.00 86.12 83 HIS A CA 1
ATOM 637 C C . HIS A 1 83 ? 10.336 -10.895 -12.143 1.00 86.12 83 HIS A C 1
ATOM 639 O O . HIS A 1 83 ? 11.438 -11.385 -12.352 1.00 86.12 83 HIS A O 1
ATOM 645 N N . GLY A 1 84 ? 9.257 -11.654 -11.902 1.00 75.56 84 GLY A N 1
ATOM 646 C CA . GLY A 1 84 ? 9.243 -13.121 -11.986 1.00 75.56 84 GLY A CA 1
ATOM 647 C C . GLY A 1 84 ? 10.140 -13.859 -10.980 1.00 75.56 84 GLY A C 1
ATOM 648 O O . GLY A 1 84 ? 10.124 -15.087 -10.928 1.00 75.56 84 GLY A O 1
ATOM 649 N N . GLU A 1 85 ? 10.914 -13.143 -10.161 1.00 83.81 85 GLU A N 1
ATOM 650 C CA . GLU A 1 85 ? 11.840 -13.736 -9.206 1.00 83.81 85 GLU A CA 1
A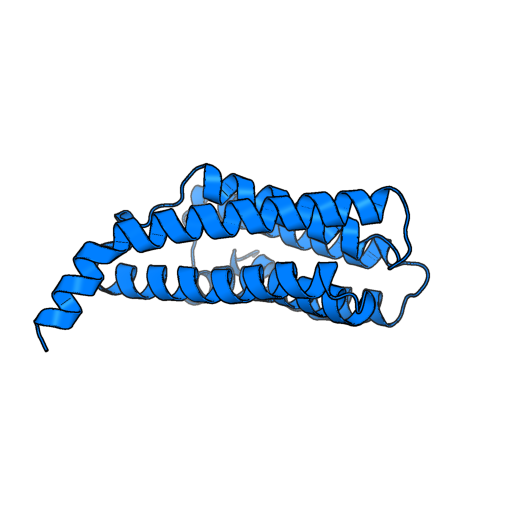TOM 651 C C . GLU A 1 85 ? 11.180 -14.050 -7.860 1.00 83.81 85 GLU A C 1
ATOM 653 O O . GLU A 1 85 ? 10.373 -13.285 -7.310 1.00 83.81 85 GLU A O 1
ATOM 658 N N . LEU A 1 86 ? 11.599 -15.169 -7.264 1.00 87.38 86 LEU A N 1
ATOM 659 C CA . LEU A 1 86 ? 11.141 -15.594 -5.941 1.00 87.38 86 LEU A CA 1
ATOM 660 C C . LEU A 1 86 ? 11.453 -14.540 -4.861 1.00 87.38 86 LEU A C 1
ATOM 662 O O . LEU A 1 86 ? 10.678 -14.367 -3.920 1.00 87.38 86 LEU A O 1
ATOM 666 N N . TRP A 1 87 ? 12.546 -13.792 -5.044 1.00 87.44 87 TRP A N 1
ATOM 667 C CA . TRP A 1 87 ? 12.996 -12.719 -4.155 1.00 87.44 87 TRP A CA 1
ATOM 668 C C . TRP A 1 87 ? 12.014 -11.548 -4.058 1.00 87.44 87 TRP A C 1
ATOM 670 O O . TRP A 1 87 ? 11.965 -10.895 -3.021 1.00 87.44 87 TRP A O 1
ATOM 680 N N . LEU A 1 88 ? 11.199 -11.290 -5.089 1.00 90.94 88 LEU A N 1
ATOM 681 C CA . LEU A 1 88 ? 10.125 -10.291 -5.011 1.00 90.94 88 LEU A CA 1
ATOM 682 C C . LEU A 1 88 ? 8.772 -10.914 -4.671 1.00 90.94 88 LEU A C 1
ATOM 684 O O . LEU A 1 88 ? 7.965 -10.325 -3.950 1.00 90.94 88 LEU A O 1
ATOM 688 N N . THR A 1 89 ? 8.543 -12.126 -5.170 1.00 92.94 89 THR A N 1
ATOM 689 C CA . THR A 1 89 ? 7.286 -12.856 -4.990 1.00 92.94 89 THR A CA 1
ATOM 690 C C . THR A 1 89 ? 6.994 -13.128 -3.517 1.00 92.94 89 THR A C 1
ATOM 692 O O . THR A 1 89 ? 5.879 -12.886 -3.057 1.00 92.94 89 THR A O 1
ATOM 695 N N . LEU A 1 90 ? 7.995 -13.573 -2.749 1.00 94.25 90 LEU A N 1
ATOM 696 C CA . LEU A 1 90 ? 7.840 -13.851 -1.318 1.00 94.25 90 LEU A CA 1
ATOM 697 C C . LEU A 1 90 ? 7.459 -12.608 -0.492 1.00 94.25 90 LEU A C 1
ATOM 699 O O . LEU A 1 90 ? 6.424 -12.657 0.179 1.00 94.25 90 LEU A O 1
ATOM 703 N N . PRO A 1 91 ? 8.221 -11.493 -0.513 1.00 94.69 91 PRO A N 1
ATOM 704 C CA . PRO A 1 91 ? 7.840 -10.300 0.240 1.00 94.69 91 PRO A CA 1
ATOM 705 C C . PRO A 1 91 ? 6.508 -9.714 -0.244 1.00 94.69 91 PRO A C 1
ATOM 707 O O . PRO A 1 91 ? 5.682 -9.338 0.587 1.00 94.69 91 PRO A O 1
ATOM 710 N N . GLY A 1 92 ? 6.247 -9.706 -1.558 1.00 94.50 92 GLY A N 1
ATOM 711 C CA . GLY A 1 92 ? 4.969 -9.255 -2.115 1.00 94.50 92 GLY A CA 1
ATOM 712 C C . GLY A 1 92 ? 3.776 -10.038 -1.559 1.00 94.50 92 GLY A C 1
ATOM 713 O O . GLY A 1 92 ? 2.827 -9.438 -1.052 1.00 94.50 92 GLY A O 1
ATOM 714 N N . LEU A 1 93 ? 3.851 -11.372 -1.564 1.00 94.62 93 LEU A N 1
ATOM 715 C CA . LEU A 1 93 ? 2.808 -12.240 -1.014 1.00 94.62 93 LEU A CA 1
ATOM 716 C C . LEU A 1 93 ? 2.597 -12.007 0.488 1.00 94.62 93 LEU A C 1
ATOM 718 O O . LEU A 1 93 ? 1.459 -11.875 0.939 1.00 94.62 93 LEU A O 1
ATOM 722 N N . VAL A 1 94 ? 3.683 -11.928 1.265 1.00 95.69 94 VAL A N 1
ATOM 723 C CA . VAL A 1 94 ? 3.612 -11.683 2.715 1.00 95.69 94 VAL A CA 1
ATOM 724 C C . VAL A 1 94 ? 2.918 -10.355 3.010 1.00 95.69 94 VAL A C 1
ATOM 726 O O . VAL A 1 94 ? 2.044 -10.306 3.879 1.00 95.69 94 VAL A O 1
ATOM 729 N N . ILE A 1 95 ? 3.271 -9.294 2.281 1.00 95.38 95 ILE A N 1
ATOM 730 C CA . ILE A 1 95 ? 2.657 -7.974 2.440 1.00 95.38 95 ILE A CA 1
ATOM 731 C C . ILE A 1 95 ? 1.158 -8.041 2.132 1.00 95.38 95 ILE A C 1
ATOM 733 O O . ILE A 1 95 ? 0.365 -7.611 2.968 1.00 95.38 95 ILE A O 1
ATOM 737 N N . VAL A 1 96 ? 0.753 -8.626 0.997 1.00 94.88 96 VAL A N 1
ATOM 738 C CA . VAL A 1 96 ? -0.666 -8.736 0.608 1.00 94.88 96 VAL A CA 1
ATOM 739 C C . VAL A 1 96 ? -1.469 -9.518 1.648 1.00 94.88 96 VAL A C 1
ATOM 741 O O . VAL A 1 96 ? -2.473 -9.014 2.157 1.00 94.88 96 VAL A O 1
ATOM 744 N N . CYS A 1 97 ? -1.014 -10.720 2.014 1.00 93.88 97 CYS A N 1
ATOM 745 C CA . CYS A 1 97 ? -1.684 -11.557 3.009 1.00 93.88 97 CYS A CA 1
ATOM 746 C C . CYS A 1 97 ? -1.845 -10.812 4.335 1.00 93.88 97 CYS A C 1
ATOM 748 O O . CYS A 1 97 ? -2.932 -10.775 4.912 1.00 93.88 97 CYS A O 1
ATOM 750 N N . ARG A 1 98 ? -0.777 -10.163 4.808 1.00 93.19 98 ARG A N 1
ATOM 751 C CA . ARG A 1 98 ? -0.818 -9.411 6.059 1.00 93.19 98 ARG A CA 1
ATOM 752 C C . ARG A 1 98 ? -1.776 -8.226 5.975 1.00 93.19 98 ARG A C 1
ATOM 754 O O . ARG A 1 98 ? -2.510 -7.992 6.936 1.00 93.19 98 ARG A O 1
ATOM 761 N N . GLU A 1 99 ? -1.772 -7.466 4.882 1.00 90.31 99 GLU A N 1
ATOM 762 C CA . GLU A 1 99 ? -2.634 -6.288 4.731 1.00 90.31 99 GLU A CA 1
ATOM 763 C C . GLU A 1 99 ? -4.115 -6.681 4.832 1.00 90.31 99 GLU A C 1
ATOM 765 O O . GLU A 1 99 ? -4.874 -6.018 5.543 1.00 90.31 99 GLU A O 1
ATOM 770 N N . LEU A 1 100 ? -4.508 -7.808 4.225 1.00 91.44 100 LEU A N 1
ATOM 771 C CA . LEU A 1 100 ? -5.861 -8.365 4.325 1.00 91.44 100 LEU A CA 1
ATOM 772 C C . LEU A 1 100 ? -6.181 -8.876 5.739 1.00 91.44 100 LEU A C 1
ATOM 774 O O . LEU A 1 100 ? -7.230 -8.532 6.291 1.00 91.44 100 LEU A O 1
ATOM 778 N N . LEU A 1 101 ? -5.268 -9.634 6.357 1.00 91.81 101 LEU A N 1
ATOM 779 C CA . LEU A 1 101 ? -5.451 -10.199 7.700 1.00 91.81 101 LEU A CA 1
ATOM 780 C C . LEU A 1 101 ? -5.624 -9.114 8.769 1.00 91.81 101 LEU A C 1
ATOM 782 O O . LEU A 1 101 ? -6.610 -9.111 9.505 1.00 91.81 101 LEU A O 1
ATOM 786 N N . VAL A 1 102 ? -4.689 -8.162 8.849 1.00 89.75 102 VAL A N 1
ATOM 787 C CA . VAL A 1 102 ? -4.729 -7.093 9.862 1.00 89.75 102 VAL A CA 1
ATOM 788 C C . VAL A 1 102 ? -5.911 -6.156 9.622 1.00 89.75 102 VAL A C 1
ATOM 790 O O . VAL A 1 102 ? -6.497 -5.659 10.584 1.00 89.75 102 VAL A O 1
ATOM 793 N N . SER A 1 103 ? -6.293 -5.925 8.364 1.00 88.56 103 SER A N 1
ATOM 794 C CA . SER A 1 103 ? -7.485 -5.133 8.048 1.00 88.56 103 SER A CA 1
ATOM 795 C C . SER A 1 103 ? -8.762 -5.792 8.552 1.00 88.56 103 SER A C 1
ATOM 797 O O . SER A 1 103 ? -9.528 -5.139 9.255 1.00 88.56 103 SER A O 1
ATOM 799 N N . SER A 1 104 ? -8.944 -7.079 8.250 1.00 89.62 104 SER A N 1
ATOM 800 C CA . SER A 1 104 ? -10.121 -7.847 8.673 1.00 89.62 104 SER A CA 1
ATOM 801 C C . SER A 1 104 ? -10.198 -7.932 10.197 1.00 89.62 104 SER A C 1
ATOM 803 O O . SER A 1 104 ? -11.249 -7.705 10.789 1.00 89.62 104 SER A O 1
ATOM 805 N N . LEU A 1 105 ? -9.055 -8.156 10.857 1.00 89.44 105 LEU A N 1
ATOM 806 C CA . LEU A 1 105 ? -8.965 -8.151 12.314 1.00 89.44 105 LEU A CA 1
ATOM 807 C C . LEU A 1 105 ? -9.404 -6.799 12.899 1.00 89.44 105 LEU A C 1
ATOM 809 O O . LEU A 1 105 ? -10.210 -6.754 13.827 1.00 89.44 105 LEU A O 1
ATOM 813 N N . ARG A 1 106 ? -8.895 -5.685 12.354 1.00 87.06 106 ARG A N 1
ATOM 814 C CA . ARG A 1 106 ? -9.245 -4.329 12.812 1.00 87.06 106 ARG A CA 1
ATOM 815 C C . ARG A 1 106 ? -10.718 -3.994 12.608 1.00 87.06 106 ARG A C 1
ATOM 817 O O . ARG A 1 106 ? -11.254 -3.236 13.412 1.00 87.06 106 ARG A O 1
ATOM 824 N N . GLU A 1 107 ? -11.329 -4.502 11.546 1.00 87.56 107 GLU A N 1
ATOM 825 C CA . GLU A 1 107 ? -12.756 -4.349 11.267 1.00 87.56 107 GLU A CA 1
ATOM 826 C C . GLU A 1 107 ? -13.596 -5.132 12.282 1.00 87.56 107 GLU A C 1
ATOM 828 O O . GLU A 1 107 ? -14.392 -4.531 12.998 1.00 87.56 107 GLU A O 1
ATOM 833 N N . TRP A 1 108 ? -13.293 -6.416 12.484 1.00 88.81 108 TRP A N 1
ATOM 834 C CA . TRP A 1 108 ? -13.955 -7.264 13.483 1.00 88.81 108 TRP A CA 1
ATOM 835 C C . TRP A 1 108 ? -13.862 -6.704 14.916 1.00 88.81 108 TRP A C 1
ATOM 837 O O . TRP A 1 108 ? -14.830 -6.718 15.677 1.00 88.81 108 TRP A O 1
ATOM 847 N N . MET A 1 109 ? -12.714 -6.139 15.307 1.00 87.44 109 MET A N 1
ATOM 848 C CA . MET A 1 109 ? -12.587 -5.474 16.615 1.00 87.44 109 MET A CA 1
ATOM 849 C C . MET A 1 109 ? -13.325 -4.136 16.694 1.00 87.44 109 MET A C 1
ATOM 851 O O . MET A 1 10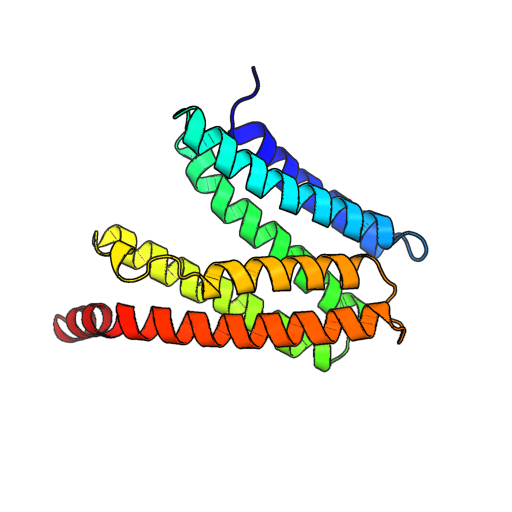9 ? -13.677 -3.700 17.793 1.00 87.44 109 MET A O 1
ATOM 855 N N . ALA A 1 110 ? -13.536 -3.455 15.563 1.00 86.19 110 ALA A N 1
ATOM 856 C CA . ALA A 1 110 ? -14.324 -2.229 15.531 1.00 86.19 110 ALA A CA 1
ATOM 857 C C . ALA A 1 110 ? -15.803 -2.506 15.809 1.00 86.19 110 ALA A C 1
ATOM 859 O O . ALA A 1 110 ? -16.416 -1.743 16.553 1.00 86.19 110 ALA A O 1
ATOM 860 N N . GLU A 1 111 ? -16.334 -3.622 15.308 1.00 86.94 111 GLU A N 1
ATOM 861 C CA . GLU A 1 111 ? -17.698 -4.082 15.605 1.00 86.94 111 GLU A CA 1
ATOM 862 C C . GLU A 1 111 ? -17.909 -4.341 17.105 1.00 86.94 111 GLU A C 1
ATOM 864 O O . GLU A 1 111 ? -18.963 -4.028 17.650 1.00 86.94 111 GLU A O 1
ATOM 869 N N . ARG A 1 112 ? -16.873 -4.823 17.805 1.00 82.69 112 ARG A N 1
ATOM 870 C CA . ARG A 1 112 ? -16.871 -5.052 19.264 1.00 82.69 112 ARG A CA 1
ATOM 871 C C . ARG A 1 112 ? -16.547 -3.809 20.101 1.00 82.69 112 ARG A C 1
ATOM 873 O O . ARG A 1 112 ? -16.304 -3.926 21.295 1.00 82.69 112 ARG A O 1
ATOM 880 N N . GLN A 1 113 ? -16.477 -2.624 19.489 1.00 81.50 113 GLN A N 1
ATOM 881 C CA . GLN A 1 113 ? -16.099 -1.358 20.141 1.00 81.50 113 GLN A CA 1
ATOM 882 C C . GLN A 1 113 ? -14.714 -1.358 20.832 1.00 81.50 113 GLN A C 1
ATOM 884 O O . GLN A 1 113 ? -14.381 -0.430 21.566 1.00 81.50 113 GLN A O 1
ATOM 889 N N . VAL A 1 114 ? -13.850 -2.339 20.542 1.00 81.88 114 VAL A N 1
ATOM 890 C CA . VAL A 1 114 ? -12.497 -2.483 21.124 1.00 81.88 114 VAL A CA 1
ATOM 891 C C . VAL A 1 114 ? -11.384 -2.151 20.127 1.00 81.88 114 VAL A C 1
ATOM 893 O O . VAL A 1 114 ? -10.222 -2.509 20.316 1.00 81.88 114 VAL A O 1
ATOM 896 N N . ARG A 1 115 ? -11.710 -1.398 19.067 1.00 74.25 115 ARG A N 1
ATOM 897 C CA . ARG A 1 115 ? -10.764 -0.980 18.013 1.00 74.25 115 ARG A CA 1
ATOM 898 C C . ARG A 1 115 ? -9.493 -0.321 18.556 1.00 74.25 115 ARG A C 1
ATOM 900 O O . ARG A 1 115 ? -8.431 -0.440 17.946 1.00 74.25 115 ARG A O 1
ATOM 907 N N . SER A 1 116 ? -9.603 0.388 19.680 1.00 74.44 116 SER A N 1
ATOM 908 C CA . SER A 1 116 ? -8.497 1.091 20.340 1.00 74.44 116 SER A CA 1
ATOM 909 C C . SER A 1 116 ? -7.364 0.158 20.776 1.00 74.44 116 SER A C 1
ATOM 911 O O . SER A 1 116 ? -6.216 0.591 20.813 1.00 74.44 116 SER A O 1
ATOM 913 N N . GLN A 1 117 ? -7.644 -1.127 21.019 1.00 72.00 117 GLN A N 1
ATOM 914 C CA . GLN A 1 117 ? -6.619 -2.110 21.385 1.00 72.00 117 GLN A CA 1
ATOM 915 C C . GLN A 1 117 ? -5.655 -2.415 20.229 1.00 72.00 117 GLN A C 1
A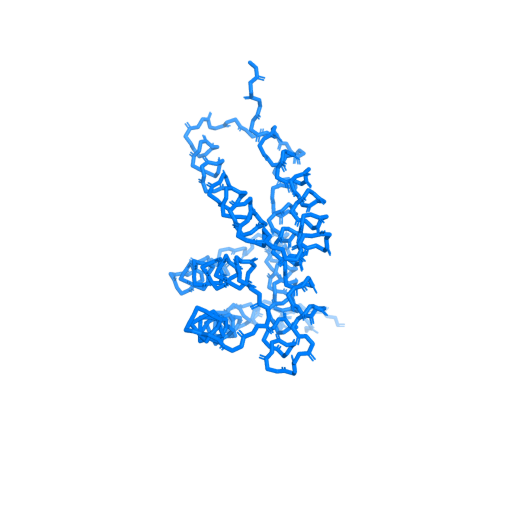TOM 917 O O . GLN A 1 117 ? -4.539 -2.881 20.445 1.00 72.00 117 GLN A O 1
ATOM 922 N N . VAL A 1 118 ? -6.046 -2.090 18.993 1.00 74.44 118 VAL A N 1
ATOM 923 C CA . VAL A 1 118 ? -5.246 -2.288 17.773 1.00 74.44 118 VAL A CA 1
ATOM 924 C C . VAL A 1 118 ? -5.082 -0.949 17.058 1.00 74.44 118 VAL A C 1
ATOM 926 O O . VAL A 1 118 ? -5.282 -0.788 15.850 1.00 74.44 118 VAL A O 1
ATOM 929 N N . ALA A 1 119 ? -4.715 0.048 17.866 1.00 74.69 119 ALA A N 1
ATOM 930 C CA . ALA A 1 119 ? -4.362 1.379 17.414 1.00 74.69 119 ALA A CA 1
ATOM 931 C C . ALA A 1 119 ? -3.117 1.364 16.514 1.00 74.69 119 ALA A C 1
ATOM 933 O O . ALA A 1 119 ? -2.240 0.502 16.610 1.00 74.69 119 ALA A O 1
ATOM 934 N N . VAL A 1 120 ? -3.049 2.353 15.623 1.00 76.00 120 VAL A N 1
ATOM 935 C CA . VAL A 1 120 ? -1.916 2.548 14.713 1.00 76.00 120 VAL A CA 1
ATOM 936 C C . VAL A 1 120 ? -0.685 2.944 15.527 1.00 76.00 120 VAL A C 1
ATOM 938 O O . VAL A 1 120 ? -0.694 3.965 16.208 1.00 76.00 120 VAL A O 1
ATOM 941 N N . THR A 1 121 ? 0.378 2.148 15.431 1.00 83.62 121 THR A N 1
ATOM 942 C CA . THR A 1 121 ? 1.674 2.438 16.062 1.00 83.62 121 THR A CA 1
ATOM 943 C C . THR A 1 121 ? 2.585 3.220 15.117 1.00 83.62 121 THR A C 1
ATOM 945 O O . THR A 1 121 ? 2.412 3.161 13.899 1.00 83.62 121 THR A O 1
ATOM 948 N N . GLU A 1 122 ? 3.606 3.901 15.644 1.00 85.75 122 GLU A N 1
ATOM 949 C CA . GLU A 1 122 ? 4.608 4.591 14.811 1.00 85.75 122 GLU A CA 1
ATOM 950 C C . GLU A 1 122 ? 5.319 3.630 13.844 1.00 85.75 122 GLU A C 1
ATOM 952 O O . GLU A 1 122 ? 5.507 3.950 12.673 1.00 85.75 122 GLU A O 1
ATOM 957 N N . ILE A 1 123 ? 5.588 2.392 14.276 1.00 84.81 123 ILE A N 1
ATOM 958 C CA . ILE A 1 123 ? 6.134 1.332 13.409 1.00 84.81 123 ILE A CA 1
ATOM 959 C C . ILE A 1 123 ? 5.189 1.033 12.237 1.00 84.81 123 ILE A C 1
ATOM 961 O O . ILE A 1 123 ? 5.627 0.806 11.111 1.00 84.81 123 ILE A O 1
ATOM 965 N N . SER A 1 124 ? 3.879 1.073 12.481 1.00 81.81 124 SER A N 1
ATOM 966 C CA . SER A 1 124 ? 2.864 0.837 11.451 1.00 81.81 124 SER A CA 1
ATOM 967 C C . SER A 1 124 ? 2.741 1.991 10.457 1.00 81.81 124 SER A C 1
ATOM 969 O O . SER A 1 124 ? 2.251 1.764 9.358 1.00 81.81 124 SER A O 1
ATOM 971 N N . LYS A 1 125 ? 3.186 3.202 10.811 1.00 87.25 125 LYS A N 1
ATOM 972 C CA . LYS A 1 125 ? 3.327 4.324 9.869 1.00 87.25 125 LYS A CA 1
ATOM 973 C C . LYS A 1 125 ? 4.637 4.225 9.092 1.00 87.25 125 LYS A C 1
ATOM 975 O O . LYS A 1 125 ? 4.660 4.426 7.885 1.00 87.25 125 LYS A O 1
ATOM 980 N N . ALA A 1 126 ? 5.728 3.862 9.766 1.00 90.12 126 ALA A N 1
ATOM 981 C CA . ALA A 1 126 ? 7.015 3.662 9.110 1.00 90.12 126 ALA A CA 1
ATOM 982 C C . ALA A 1 126 ? 6.935 2.558 8.042 1.00 90.12 126 ALA A C 1
ATOM 984 O O . ALA A 1 126 ? 7.431 2.754 6.935 1.00 90.12 126 ALA A O 1
ATOM 985 N N . LYS A 1 127 ? 6.241 1.440 8.327 1.00 92.44 127 LYS A N 1
ATOM 986 C CA . LYS A 1 127 ? 6.057 0.347 7.354 1.00 92.44 127 LYS A CA 1
ATOM 987 C C . LYS A 1 127 ? 5.446 0.855 6.045 1.00 92.44 127 LYS A C 1
ATOM 989 O O . LYS A 1 127 ? 5.911 0.462 4.983 1.00 92.44 127 LYS A O 1
ATOM 994 N N . THR A 1 128 ? 4.419 1.712 6.116 1.00 90.56 128 THR A N 1
ATOM 995 C CA . THR A 1 128 ? 3.679 2.152 4.929 1.00 90.56 128 THR A CA 1
ATOM 996 C C . THR A 1 128 ? 4.526 3.102 4.107 1.00 90.56 128 THR A C 1
ATOM 998 O O . THR A 1 128 ? 4.615 2.921 2.902 1.00 90.56 128 THR A O 1
ATOM 1001 N N . VAL A 1 129 ? 5.232 4.042 4.741 1.00 93.19 129 VAL A N 1
ATOM 1002 C CA . VAL A 1 129 ? 6.164 4.935 4.035 1.00 93.19 129 VAL A CA 1
ATOM 1003 C C . VAL A 1 129 ? 7.246 4.131 3.315 1.00 93.19 129 VAL A C 1
ATOM 1005 O O . VAL A 1 129 ? 7.451 4.317 2.118 1.00 93.19 129 VAL A O 1
ATOM 1008 N N . VAL A 1 130 ? 7.896 3.197 4.015 1.00 96.06 130 VAL A N 1
ATOM 1009 C CA . VAL A 1 130 ? 8.954 2.358 3.433 1.00 96.06 130 VAL A CA 1
ATOM 1010 C C . VAL A 1 130 ? 8.417 1.512 2.277 1.00 96.06 130 VAL A C 1
ATOM 1012 O O . VAL A 1 130 ? 9.057 1.418 1.233 1.00 96.06 130 VAL A O 1
ATOM 1015 N N . GLN A 1 131 ? 7.225 0.939 2.432 1.00 96.38 131 GLN A N 1
ATOM 1016 C CA . GLN A 1 131 ? 6.573 0.141 1.398 1.00 96.38 131 GLN A CA 1
ATOM 1017 C C . GLN A 1 131 ? 6.217 0.967 0.158 1.00 96.38 131 GLN A C 1
ATOM 1019 O O . GLN A 1 131 ? 6.488 0.529 -0.957 1.00 96.38 131 GLN A O 1
ATOM 1024 N N . MET A 1 132 ? 5.644 2.160 0.332 1.00 95.25 132 MET A N 1
ATOM 1025 C CA . MET A 1 132 ? 5.302 3.039 -0.789 1.00 95.25 132 MET A CA 1
ATOM 1026 C C . MET A 1 132 ? 6.559 3.475 -1.545 1.00 95.25 132 MET A C 1
ATOM 1028 O O . MET A 1 132 ? 6.573 3.434 -2.771 1.00 95.25 132 MET A O 1
ATOM 1032 N N . VAL A 1 133 ? 7.640 3.809 -0.832 1.00 96.25 133 VAL A N 1
ATOM 1033 C CA . VAL A 1 133 ? 8.940 4.126 -1.446 1.00 96.25 133 VAL A CA 1
ATOM 1034 C C . V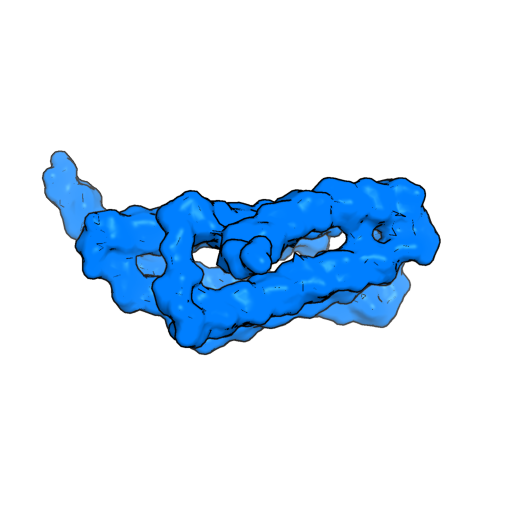AL A 1 133 ? 9.486 2.932 -2.231 1.00 96.25 133 VAL A C 1
ATOM 1036 O O . VAL A 1 133 ? 9.899 3.103 -3.376 1.00 96.25 133 VAL A O 1
ATOM 1039 N N . ALA A 1 134 ? 9.439 1.723 -1.661 1.00 96.69 134 ALA A N 1
ATOM 1040 C CA . ALA A 1 134 ? 9.870 0.506 -2.348 1.00 96.69 134 ALA A CA 1
ATOM 1041 C C . ALA A 1 134 ? 9.111 0.304 -3.666 1.00 96.69 134 ALA A C 1
ATOM 1043 O O . ALA A 1 134 ? 9.726 0.106 -4.712 1.00 96.69 134 ALA A O 1
ATOM 1044 N N . ILE A 1 135 ? 7.779 0.401 -3.620 1.00 96.00 135 ILE A N 1
ATOM 1045 C CA . ILE A 1 135 ? 6.915 0.201 -4.785 1.00 96.00 135 ILE A CA 1
ATOM 1046 C C . ILE A 1 135 ? 7.165 1.276 -5.847 1.00 96.00 135 ILE A C 1
ATOM 1048 O O . ILE A 1 135 ? 7.282 0.932 -7.018 1.00 96.00 135 ILE A O 1
ATOM 1052 N N . VAL A 1 136 ? 7.303 2.552 -5.466 1.00 96.31 136 VAL A N 1
ATOM 1053 C CA . VAL A 1 136 ? 7.623 3.633 -6.416 1.00 96.31 136 VAL A CA 1
ATOM 1054 C C . VAL A 1 136 ? 8.942 3.353 -7.128 1.00 96.31 136 VAL A C 1
ATOM 1056 O O . VAL A 1 136 ? 8.999 3.446 -8.353 1.00 96.31 136 VAL A O 1
ATOM 1059 N N . ILE A 1 137 ? 9.992 2.992 -6.386 1.00 95.06 137 ILE A N 1
ATOM 1060 C CA . ILE A 1 137 ? 11.307 2.694 -6.966 1.00 95.06 137 ILE A CA 1
ATOM 1061 C C . ILE A 1 137 ? 11.206 1.508 -7.928 1.00 95.06 137 ILE A C 1
ATOM 1063 O O . ILE A 1 137 ? 11.678 1.605 -9.059 1.00 95.06 137 ILE A O 1
ATOM 1067 N N . LEU A 1 138 ? 10.572 0.414 -7.504 1.00 94.31 138 LEU A N 1
ATOM 1068 C CA . LEU A 1 138 ? 10.461 -0.803 -8.307 1.00 94.31 138 LEU A CA 1
ATOM 1069 C C . LEU A 1 138 ? 9.590 -0.599 -9.553 1.00 94.31 138 LEU A C 1
ATOM 1071 O O . LEU A 1 138 ? 9.986 -1.019 -10.631 1.00 94.31 138 LEU A O 1
ATOM 1075 N N . LEU A 1 139 ? 8.456 0.101 -9.448 1.00 94.12 139 LEU A N 1
ATOM 1076 C CA . LEU A 1 139 ? 7.614 0.409 -10.610 1.00 94.12 139 LEU A CA 1
ATOM 1077 C C . LEU A 1 139 ? 8.290 1.378 -11.579 1.00 94.12 139 LEU A C 1
ATOM 1079 O O . LEU A 1 139 ? 7.994 1.344 -12.767 1.00 94.12 139 LEU A O 1
ATOM 1083 N N . SER A 1 140 ? 9.175 2.251 -11.088 1.00 93.44 140 SER A N 1
ATOM 1084 C CA . SER A 1 140 ? 9.837 3.251 -11.932 1.00 93.44 140 SER A CA 1
ATOM 1085 C C . SER A 1 140 ? 10.982 2.693 -12.774 1.00 93.44 140 SER A C 1
ATOM 1087 O O . SER A 1 140 ? 11.513 3.411 -13.621 1.00 93.44 140 SER A O 1
ATOM 1089 N N . ASN A 1 141 ? 11.405 1.456 -12.518 1.00 90.88 141 ASN A N 1
ATOM 1090 C CA . ASN A 1 141 ? 12.599 0.871 -13.108 1.00 90.88 141 ASN A CA 1
ATOM 1091 C C . ASN A 1 141 ? 12.278 -0.464 -13.779 1.00 90.88 141 ASN A C 1
ATOM 1093 O O . ASN A 1 141 ? 11.424 -1.219 -13.321 1.00 90.88 141 ASN A O 1
ATOM 1097 N N . ALA A 1 142 ? 13.023 -0.769 -14.838 1.00 86.12 142 ALA A N 1
ATOM 1098 C CA . ALA A 1 142 ? 12.940 -2.067 -15.493 1.00 86.12 142 ALA A CA 1
ATOM 1099 C C . ALA A 1 142 ? 13.380 -3.186 -14.551 1.00 86.12 142 ALA A C 1
ATOM 1101 O O . ALA A 1 142 ? 14.232 -2.931 -13.693 1.00 86.12 142 ALA A O 1
ATOM 1102 N N . PRO A 1 143 ? 12.866 -4.419 -14.732 1.00 84.69 143 PRO A N 1
ATOM 1103 C CA . PRO A 1 143 ? 13.253 -5.602 -13.964 1.00 84.69 143 PRO A CA 1
ATOM 1104 C C . PRO A 1 143 ? 14.667 -6.079 -14.346 1.00 84.69 143 PRO A C 1
ATOM 1106 O O . PRO A 1 143 ? 14.888 -7.210 -14.760 1.00 84.69 143 PRO A O 1
ATOM 1109 N N . VAL A 1 144 ? 15.646 -5.185 -14.244 1.00 86.44 144 VAL A N 1
ATOM 1110 C CA . VAL A 1 144 ? 17.062 -5.419 -14.517 1.00 86.44 144 VAL A CA 1
ATOM 1111 C C . VAL A 1 144 ? 17.860 -5.112 -13.260 1.00 86.44 144 VAL A C 1
ATOM 1113 O O . VAL A 1 144 ? 17.509 -4.214 -12.491 1.00 86.44 144 VAL A O 1
ATOM 1116 N N . PHE A 1 145 ? 18.954 -5.837 -13.041 1.00 84.50 145 PHE A N 1
ATOM 1117 C CA . PHE A 1 145 ? 19.848 -5.575 -11.915 1.00 84.50 145 PHE A CA 1
ATOM 1118 C C . PHE A 1 145 ? 20.561 -4.233 -12.107 1.00 84.50 145 PHE A C 1
ATOM 1120 O O . PHE A 1 145 ? 21.503 -4.109 -12.886 1.00 84.50 145 PHE A O 1
ATOM 1127 N N . ASN A 1 146 ? 20.097 -3.216 -11.386 1.00 90.25 146 ASN A N 1
ATOM 1128 C CA . ASN A 1 146 ? 20.703 -1.897 -11.319 1.00 90.25 146 ASN A CA 1
ATOM 1129 C C . ASN A 1 146 ? 20.625 -1.375 -9.874 1.00 90.25 146 ASN A C 1
ATOM 1131 O O . ASN A 1 146 ? 19.990 -1.977 -9.008 1.00 90.25 146 ASN A O 1
ATOM 1135 N N . LEU A 1 147 ? 21.288 -0.251 -9.595 1.00 93.06 147 LEU A N 1
ATOM 1136 C CA . LEU A 1 147 ? 21.319 0.310 -8.242 1.00 93.06 147 LEU A CA 1
ATOM 1137 C C . LEU A 1 147 ? 19.908 0.590 -7.693 1.00 93.06 147 LEU A C 1
ATOM 1139 O O . LEU A 1 147 ? 19.639 0.322 -6.525 1.00 93.06 147 LEU A O 1
ATOM 1143 N N . TRP A 1 148 ? 19.000 1.092 -8.530 1.00 93.12 148 TRP A N 1
ATOM 1144 C CA . TRP A 1 148 ? 17.639 1.440 -8.129 1.00 93.12 148 TRP A CA 1
ATOM 1145 C C . TRP A 1 148 ? 16.796 0.215 -7.804 1.00 93.12 148 TRP A C 1
ATOM 1147 O O . TRP A 1 148 ? 16.138 0.194 -6.768 1.00 93.12 148 TRP A O 1
ATOM 1157 N N . THR A 1 149 ? 16.843 -0.829 -8.628 1.00 91.12 149 THR A N 1
ATOM 1158 C CA . THR A 1 149 ? 16.108 -2.065 -8.358 1.00 91.12 149 THR A CA 1
ATOM 1159 C C . THR A 1 149 ? 16.627 -2.734 -7.095 1.00 91.12 149 THR A C 1
ATOM 1161 O O . THR A 1 149 ? 15.814 -3.109 -6.256 1.00 91.12 149 THR A O 1
ATOM 1164 N N . ILE A 1 150 ? 17.948 -2.779 -6.879 1.00 93.69 150 ILE A N 1
ATOM 1165 C CA . ILE A 1 150 ? 18.549 -3.291 -5.634 1.00 93.69 150 ILE A CA 1
ATOM 1166 C C . ILE A 1 150 ? 18.046 -2.508 -4.416 1.00 93.69 150 ILE A C 1
ATOM 1168 O O . ILE A 1 150 ? 17.638 -3.112 -3.425 1.00 93.69 150 ILE A O 1
ATOM 1172 N N . LEU A 1 151 ? 18.023 -1.173 -4.484 1.00 95.62 151 LEU A N 1
ATOM 1173 C CA . LEU A 1 151 ? 17.459 -0.350 -3.411 1.00 95.62 151 LEU A CA 1
ATOM 1174 C C . LEU A 1 151 ? 15.974 -0.656 -3.190 1.00 95.62 151 LEU A C 1
ATOM 1176 O O . LEU A 1 151 ? 15.547 -0.803 -2.046 1.00 95.62 151 LEU A O 1
ATOM 1180 N N . GLY A 1 152 ? 15.199 -0.814 -4.264 1.00 95.25 152 GLY A N 1
ATOM 1181 C CA . GLY A 1 152 ? 13.797 -1.222 -4.206 1.00 95.25 152 GLY A CA 1
ATOM 1182 C C . GLY A 1 152 ? 13.599 -2.565 -3.496 1.00 95.25 152 GLY A C 1
ATOM 1183 O O . GLY A 1 152 ? 12.744 -2.672 -2.615 1.00 95.25 152 GLY A O 1
ATOM 1184 N N . TYR A 1 153 ? 14.439 -3.560 -3.798 1.00 95.19 153 TYR A N 1
ATOM 1185 C CA . TYR A 1 153 ? 14.463 -4.844 -3.093 1.00 95.19 153 TYR A CA 1
ATOM 1186 C C . TYR A 1 153 ? 14.801 -4.666 -1.608 1.00 95.19 153 TYR A C 1
A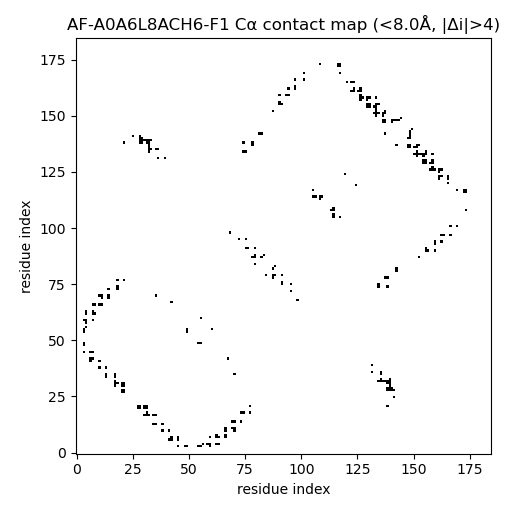TOM 1188 O O . TYR A 1 153 ? 14.089 -5.167 -0.742 1.00 95.19 153 TYR A O 1
ATOM 1196 N N . ILE A 1 154 ? 15.843 -3.908 -1.272 1.00 96.38 154 ILE A N 1
ATOM 1197 C CA . ILE A 1 154 ? 16.196 -3.654 0.132 1.00 96.38 154 ILE A CA 1
ATOM 1198 C C . ILE A 1 154 ? 15.005 -3.033 0.877 1.00 96.38 154 ILE A C 1
ATOM 1200 O O . ILE A 1 154 ? 14.619 -3.516 1.944 1.00 96.38 154 ILE A O 1
ATOM 1204 N N . PHE A 1 155 ? 14.364 -2.015 0.297 1.00 97.25 155 PHE A N 1
ATOM 1205 C CA . PHE A 1 155 ? 13.207 -1.374 0.913 1.00 97.25 155 PHE A CA 1
ATOM 1206 C C . PHE A 1 155 ? 11.996 -2.306 1.031 1.00 97.25 155 PHE A C 1
ATOM 1208 O O . PHE A 1 155 ? 11.341 -2.275 2.073 1.00 97.25 155 PHE A O 1
ATOM 1215 N N . ILE A 1 156 ? 11.703 -3.166 0.045 1.00 96.25 156 ILE A N 1
ATOM 1216 C CA . ILE A 1 156 ? 10.565 -4.096 0.154 1.00 96.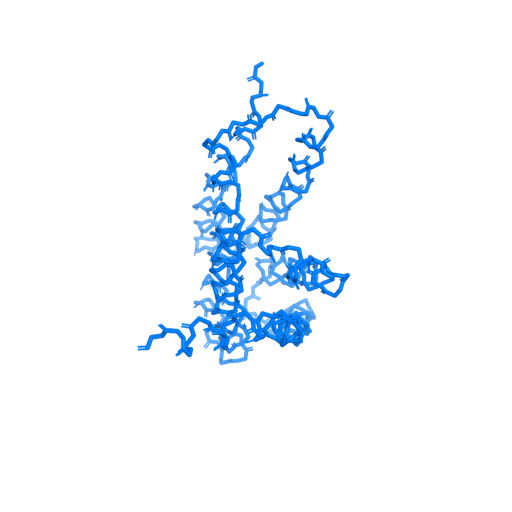25 156 ILE A CA 1
ATOM 1217 C C . ILE A 1 156 ? 10.803 -5.156 1.238 1.00 96.25 156 ILE A C 1
ATOM 1219 O O . ILE A 1 156 ? 9.875 -5.517 1.965 1.00 96.25 156 ILE A O 1
ATOM 1223 N N . TYR A 1 157 ? 12.047 -5.601 1.432 1.00 97.06 157 TYR A N 1
ATOM 1224 C CA . TYR A 1 157 ? 12.404 -6.503 2.529 1.00 97.06 157 TYR A CA 1
ATOM 1225 C C . TYR A 1 157 ? 12.298 -5.819 3.897 1.00 97.06 157 TYR A C 1
ATOM 1227 O O . TYR A 1 157 ? 11.733 -6.399 4.828 1.00 97.06 157 TYR A O 1
ATOM 1235 N N . ILE A 1 158 ? 12.751 -4.566 4.018 1.00 96.94 158 ILE A N 1
ATOM 1236 C CA . ILE A 1 158 ? 12.556 -3.771 5.241 1.00 96.94 158 ILE A CA 1
ATOM 1237 C C . ILE A 1 158 ? 11.056 -3.586 5.515 1.00 96.94 158 ILE A C 1
ATOM 1239 O O . ILE A 1 158 ? 10.600 -3.826 6.635 1.00 96.94 158 ILE A O 1
ATOM 1243 N N . ALA A 1 159 ? 10.265 -3.225 4.498 1.00 96.38 159 ALA A N 1
ATOM 1244 C CA . ALA A 1 159 ? 8.813 -3.103 4.610 1.00 96.38 159 ALA A CA 1
ATOM 1245 C C . ALA A 1 159 ? 8.171 -4.410 5.087 1.00 96.38 159 ALA A C 1
ATOM 1247 O O . ALA A 1 159 ? 7.310 -4.387 5.966 1.00 96.38 159 ALA A O 1
ATOM 1248 N N . THR A 1 160 ? 8.621 -5.549 4.560 1.00 96.44 160 THR A N 1
ATOM 1249 C CA . THR A 1 160 ? 8.141 -6.882 4.947 1.00 96.44 160 THR A CA 1
ATOM 1250 C C . THR A 1 160 ? 8.434 -7.170 6.420 1.00 96.44 160 THR A C 1
ATOM 1252 O O . THR A 1 160 ? 7.528 -7.549 7.164 1.00 96.44 160 THR A O 1
ATOM 1255 N N . ALA A 1 161 ? 9.661 -6.914 6.882 1.00 96.50 161 ALA A N 1
ATOM 1256 C CA . ALA A 1 161 ? 10.043 -7.104 8.281 1.00 96.50 161 ALA A CA 1
ATOM 1257 C C . ALA A 1 161 ? 9.209 -6.225 9.234 1.00 96.50 161 ALA A C 1
ATOM 1259 O O . ALA A 1 161 ? 8.650 -6.719 10.216 1.00 96.50 161 ALA A O 1
ATOM 1260 N N . LEU A 1 162 ? 9.046 -4.937 8.911 1.00 94.50 162 LEU A N 1
ATOM 1261 C CA . LEU A 1 162 ? 8.209 -4.011 9.686 1.00 94.50 162 LEU A CA 1
ATOM 1262 C C . LEU A 1 162 ? 6.735 -4.440 9.697 1.00 94.50 162 LEU A C 1
ATOM 1264 O O . LEU A 1 162 ? 6.042 -4.320 10.711 1.00 94.50 162 LEU A O 1
ATOM 1268 N N . THR A 1 163 ? 6.254 -4.961 8.571 1.00 93.06 163 THR A N 1
ATOM 1269 C CA . THR A 1 163 ? 4.879 -5.428 8.383 1.00 93.06 163 THR A CA 1
ATOM 1270 C C . THR A 1 163 ? 4.575 -6.647 9.247 1.00 93.06 163 THR A C 1
ATOM 1272 O O . THR A 1 163 ? 3.529 -6.664 9.909 1.00 93.06 163 THR A O 1
ATOM 1275 N N . LEU A 1 164 ? 5.501 -7.608 9.311 1.00 94.44 164 LEU A N 1
ATOM 1276 C CA . LEU A 1 164 ? 5.427 -8.773 10.195 1.00 94.44 164 LEU A CA 1
ATOM 1277 C C . LEU A 1 164 ? 5.509 -8.377 11.670 1.00 94.44 164 LEU A C 1
ATOM 1279 O O . LEU A 1 164 ? 4.692 -8.830 12.472 1.00 94.44 164 LEU A O 1
ATOM 1283 N N . TRP A 1 165 ? 6.426 -7.477 12.029 1.00 93.56 165 TRP A N 1
ATOM 1284 C CA . TRP A 1 165 ? 6.539 -6.989 13.403 1.00 93.56 165 TRP A CA 1
ATOM 1285 C C . TRP A 1 165 ? 5.253 -6.301 13.873 1.00 93.56 165 TRP A C 1
ATOM 1287 O O . TRP A 1 165 ? 4.698 -6.628 14.921 1.00 93.56 165 TRP A O 1
ATOM 1297 N N . SER A 1 166 ? 4.730 -5.373 13.069 1.00 90.50 166 SER A N 1
ATOM 1298 C CA . SER A 1 166 ? 3.474 -4.687 13.376 1.00 90.50 166 SER A CA 1
ATOM 1299 C C . SER A 1 166 ? 2.296 -5.674 13.442 1.00 90.50 166 SER A C 1
ATOM 1301 O O . SER A 1 166 ? 1.450 -5.551 14.325 1.00 90.50 166 SER A O 1
ATOM 1303 N N . MET A 1 167 ? 2.262 -6.705 12.586 1.00 91.06 167 MET A N 1
ATOM 1304 C CA . MET A 1 167 ? 1.252 -7.769 12.668 1.00 91.06 167 MET A CA 1
ATOM 1305 C C . MET A 1 167 ? 1.319 -8.517 14.002 1.00 91.06 167 MET A C 1
ATOM 1307 O O . MET A 1 167 ? 0.284 -8.710 14.635 1.00 91.06 167 MET A O 1
ATOM 1311 N N . PHE A 1 168 ? 2.516 -8.898 14.451 1.00 91.75 168 PHE A N 1
ATOM 1312 C CA . PHE A 1 168 ? 2.699 -9.573 15.734 1.00 91.75 168 PHE A CA 1
ATOM 1313 C C . PHE A 1 168 ? 2.178 -8.726 16.901 1.00 91.75 168 PHE A C 1
ATOM 1315 O O . PHE A 1 168 ? 1.447 -9.230 17.752 1.00 91.75 168 PHE A O 1
ATOM 1322 N N . VAL A 1 169 ? 2.481 -7.424 16.907 1.00 90.06 169 VAL A N 1
ATOM 1323 C CA . VAL A 1 169 ? 1.966 -6.487 17.918 1.00 90.06 169 VAL A CA 1
ATOM 1324 C C . VAL A 1 169 ? 0.435 -6.432 17.891 1.00 90.06 169 VAL A C 1
ATOM 1326 O O . VAL A 1 169 ? -0.199 -6.561 18.934 1.00 90.06 169 VAL A O 1
ATOM 1329 N N . HIS A 1 170 ? -0.170 -6.299 16.708 1.00 88.31 170 HIS A N 1
ATOM 1330 C CA . HIS A 1 170 ? -1.625 -6.240 16.560 1.00 88.31 170 HIS A CA 1
ATOM 1331 C C . HIS A 1 170 ? -2.328 -7.534 16.996 1.00 88.31 170 HIS A C 1
ATOM 1333 O O . HIS A 1 170 ? -3.330 -7.470 17.707 1.00 88.31 170 HIS A O 1
ATOM 1339 N N . LEU A 1 171 ? -1.794 -8.698 16.616 1.00 89.81 171 LEU A N 1
ATOM 1340 C CA . LEU A 1 171 ? -2.333 -9.999 17.019 1.00 89.81 171 LEU A CA 1
ATOM 1341 C C . LEU A 1 171 ? -2.199 -10.223 18.523 1.00 89.81 171 LEU A C 1
ATOM 1343 O O . LEU A 1 171 ? -3.150 -10.675 19.153 1.00 89.81 171 LEU A O 1
ATOM 1347 N N . ARG A 1 172 ? -1.056 -9.862 19.118 1.00 89.75 172 ARG A N 1
ATOM 1348 C CA . ARG A 1 172 ? -0.844 -9.971 20.566 1.00 89.75 172 ARG A CA 1
ATOM 1349 C C . ARG A 1 172 ? -1.838 -9.116 21.349 1.00 89.75 172 ARG A C 1
ATOM 1351 O O . ARG A 1 172 ? -2.354 -9.585 22.358 1.00 89.75 172 ARG A O 1
ATOM 1358 N N . SER A 1 173 ? -2.116 -7.897 20.888 1.00 87.25 173 SER A N 1
ATOM 1359 C CA . SER A 1 173 ? -3.120 -7.034 21.517 1.00 87.25 173 SER A CA 1
ATOM 1360 C C . SER A 1 173 ? -4.545 -7.564 21.348 1.00 87.25 173 SER A C 1
ATOM 1362 O O . SER A 1 173 ? -5.338 -7.447 22.272 1.00 87.25 173 SER A O 1
ATOM 1364 N N . ALA A 1 174 ? -4.870 -8.172 20.203 1.00 87.38 174 ALA A N 1
ATOM 1365 C CA . ALA A 1 174 ? -6.191 -8.753 19.949 1.00 87.38 174 ALA A CA 1
ATOM 1366 C C . ALA A 1 174 ? -6.413 -10.112 20.641 1.00 87.38 174 ALA A C 1
ATOM 1368 O O . ALA A 1 174 ? -7.554 -10.526 20.846 1.00 87.38 174 ALA A O 1
ATOM 1369 N N . TRP A 1 175 ? -5.336 -10.819 20.997 1.00 87.44 175 TRP A N 1
ATOM 1370 C CA . TRP A 1 175 ? -5.376 -12.186 21.519 1.00 87.44 175 TRP A CA 1
ATOM 1371 C C . TRP A 1 175 ? -6.304 -12.395 22.728 1.00 87.44 175 TRP A C 1
ATOM 1373 O O . TRP A 1 175 ? -7.038 -13.383 22.719 1.00 87.44 175 TRP A O 1
ATOM 1383 N N . PRO A 1 176 ? -6.342 -11.512 23.749 1.00 86.69 176 PRO A N 1
ATOM 1384 C CA . PRO A 1 176 ? -7.246 -11.687 24.886 1.00 86.69 176 PRO A CA 1
ATOM 1385 C C . PRO A 1 176 ? -8.724 -11.681 24.476 1.00 86.69 176 PRO A C 1
ATOM 1387 O O . PRO A 1 176 ? -9.489 -12.502 24.972 1.00 86.69 176 PRO A O 1
ATOM 1390 N N . VAL A 1 177 ? -9.096 -10.803 23.537 1.00 85.50 177 VAL A N 1
ATOM 1391 C CA . VAL A 1 177 ? -10.469 -10.664 23.023 1.00 85.50 177 VAL A CA 1
ATOM 1392 C C . VAL A 1 177 ? -10.840 -11.840 22.122 1.00 85.50 177 VAL A C 1
ATOM 1394 O O . VAL A 1 177 ? -11.938 -12.376 22.216 1.00 85.50 177 VAL A O 1
ATOM 1397 N N . LEU A 1 178 ? -9.915 -12.280 21.264 1.00 84.94 178 LEU A N 1
ATOM 1398 C CA . LEU A 1 178 ? -10.125 -13.472 20.440 1.00 84.94 178 LEU A CA 1
ATOM 1399 C C . LEU A 1 178 ? -10.338 -14.705 21.324 1.00 84.94 178 LEU A C 1
ATOM 1401 O O . LEU A 1 178 ? -11.258 -15.483 21.096 1.00 84.94 178 LEU A O 1
ATOM 1405 N N . ARG A 1 179 ? -9.514 -14.866 22.365 1.00 85.88 179 ARG A N 1
ATOM 1406 C CA . ARG A 1 179 ? -9.587 -16.008 23.278 1.00 85.88 179 ARG A CA 1
ATOM 1407 C C . ARG A 1 179 ? -10.904 -16.066 24.052 1.00 85.88 179 ARG A C 1
ATOM 1409 O O . ARG A 1 179 ? -11.404 -17.169 24.236 1.00 85.88 179 ARG A O 1
ATOM 1416 N N . SER A 1 180 ? -11.452 -14.939 24.510 1.00 80.94 180 SER A N 1
ATOM 1417 C CA . SER A 1 180 ? -12.749 -14.941 25.205 1.00 80.94 180 SER A CA 1
ATOM 1418 C C . SER A 1 180 ? -13.885 -15.397 24.287 1.00 80.94 180 SER A C 1
ATOM 1420 O O . SER A 1 180 ? -14.693 -16.223 24.692 1.00 80.94 180 SER A O 1
ATOM 1422 N N . ASP A 1 181 ? -13.877 -14.955 23.028 1.00 78.31 181 ASP A N 1
ATOM 1423 C CA . ASP A 1 181 ? -14.890 -15.311 22.022 1.00 78.31 181 ASP A CA 1
ATOM 1424 C C . ASP A 1 181 ? -14.844 -16.810 21.648 1.00 78.31 181 ASP A C 1
ATOM 1426 O O . ASP A 1 181 ? -15.871 -17.425 21.375 1.00 78.31 181 ASP A O 1
ATOM 1430 N N . PHE A 1 182 ? -13.651 -17.424 21.665 1.00 74.25 182 PHE A N 1
ATOM 1431 C CA . PHE A 1 182 ? -13.483 -18.868 21.441 1.00 74.25 182 PHE A CA 1
ATOM 1432 C C . PHE A 1 182 ? -13.962 -19.741 22.609 1.00 74.25 182 PHE A C 1
ATOM 1434 O O . PHE A 1 182 ? -14.229 -20.916 22.387 1.00 74.25 182 PHE A O 1
ATOM 1441 N N . ILE A 1 183 ? -14.015 -19.206 23.834 1.00 71.38 183 ILE A N 1
ATOM 1442 C CA . ILE A 1 183 ? -14.389 -19.955 25.048 1.00 71.38 183 ILE A CA 1
ATOM 1443 C C . ILE A 1 183 ? -15.902 -19.868 25.321 1.00 71.38 183 ILE A C 1
ATOM 1445 O O . ILE A 1 183 ? -16.447 -20.737 25.992 1.00 71.38 183 ILE A O 1
ATOM 1449 N N . GLU A 1 184 ? -16.589 -18.845 24.801 1.00 58.38 184 GLU A N 1
ATOM 1450 C CA . GLU A 1 184 ? -18.048 -18.679 24.932 1.00 58.38 184 GLU A CA 1
ATOM 1451 C C . GLU A 1 184 ? -18.876 -19.521 23.935 1.00 58.38 184 GLU A C 1
ATOM 1453 O O . GLU A 1 184 ? -20.107 -19.501 23.998 1.00 58.38 184 GLU A O 1
ATOM 1458 N N . LYS A 1 185 ? -18.226 -20.277 23.039 1.00 47.84 185 LYS A N 1
ATOM 1459 C CA . LYS A 1 185 ? -18.854 -21.317 22.205 1.00 47.84 185 LYS A CA 1
ATOM 1460 C C . LYS A 1 185 ? -18.642 -22.703 22.794 1.00 47.84 185 LYS A C 1
ATOM 1462 O O . LYS A 1 185 ? -19.591 -23.509 22.685 1.00 47.84 185 LYS A O 1
#

Nearest PDB structures (foldseek):
  6h53-assembly1_A  TM=7.465E-01  e=2.125E-03  Mycobacterium tuberculosis H37Rv
  6h5a-assembly1_B  TM=7.227E-01  e=3.468E-03  Mycobacterium tuberculosis H37Rv
  6wmv-assembly1_A  TM=7.583E-01  e=6.889E-03  Archaeoglobus fulgidus
  6wm5-assembly1_A  TM=7.559E-01  e=7.980E-03  Archaeoglobus fulgidus
  6wmv-assembly1_C  TM=7.495E-01  e=1.748E-02  Archaeoglobus fulgidus

Foldseek 3Di:
DDALLVLLVVLLVLLVVLVCCLVVPPPFLLVSLVSLVVSVVSLVVSVVVCVVVVDDDPVSVVSSLVSVLSSLLSLLVSLCVQLVDPLSVVLSVLLNVLSVVLVVLLVVCVVVVNSVLLDQDPLNVVLVVLSSQLSSLSSSDHSDDDPSPVSSSVSSVVSSVSSVVSSVSNCVSCVVVVVVVVVVD

Solvent-accessible surface area (backbone atoms only — not comparable to full-atom values): 9818 Å² total; per-residue (Å²): 142,84,57,78,48,57,58,45,51,48,41,51,59,45,43,64,53,31,51,50,39,45,74,76,28,93,86,48,20,43,54,22,10,48,48,50,46,53,46,57,52,48,49,59,49,49,59,51,50,39,72,73,63,72,61,78,48,76,66,39,67,57,47,42,69,48,37,54,52,51,49,54,46,52,52,42,51,51,50,34,68,68,55,67,43,68,84,51,38,53,45,41,51,52,45,51,55,48,54,54,52,54,49,53,52,51,51,59,31,43,78,69,74,49,35,75,63,57,57,90,45,73,60,54,51,52,23,50,56,38,34,51,52,14,50,30,42,40,43,32,42,70,87,52,100,44,73,57,40,52,50,15,51,53,30,37,50,50,18,35,55,38,47,53,52,44,47,52,54,39,50,61,51,44,42,67,63,56,53,53,61,67,67,79,108

Secondary structure (DSSP, 8-state):
---THHHHHHHHHHHHHHHHHHHH-SS-HHHHHHHHHHHHHHHHHHHHHHHHH----HHHHHHHHHHHHHHHHHHHHHHHHHH--HHHHHHHHHHHHHHHHHHHHHHHHHHTT-GGGGPPPHHHHHHHHHHHHHHHHHHTS-SS-SHHHHHHHHHHHHHHHHHHHHHHHHHHHHHHHHHHHHH--

Mean predicted aligned error: 5.77 Å

Radius of gyration: 17.76 Å; Cα contacts (8 Å, |Δi|>4): 173; chains: 1; bounding box: 42×42×48 Å